Protein AF-A0A7S1QW75-F1 (afdb_monomer_lite)

InterPro domains:
  IPR011990 Tetratricopeptide-like helical domain superfamily [G3DSA:1.25.40.10] (1-155)
  IPR011990 Tetratricopeptide-like helical domain superfamily [SSF48452] (3-152)
  IPR019734 Tetratricopeptide repeat [SM00028] (71-104)
  IPR019734 Tetratricopeptide repeat [SM00028] (105-140)
  IPR019734 Tetratricopeptide repeat [SM00028] (161-194)

Foldseek 3Di:
DVLVVQLVVCVVVLVLVSNLVSLVVVCVVVVHDFDADDPVCVVDPDPPPPPPPDDDDDDDCDPLPDQDPQLVSLLSNLVSCVSVVVLVRSLRSLVVSCVSRVLALSSLQSNLSSLCSPDLVSLVSNLVSLLSSQLSPVDPVSLVSNLVSLLVNDEADQVQLVVLQVQLVVCVVVVSNSNNSSSNSSSVSRHDPDDD

Structure (mmCIF, N/CA/C/O backbone):
data_AF-A0A7S1QW75-F1
#
_entry.id   AF-A0A7S1QW75-F1
#
loop_
_atom_site.group_PDB
_atom_site.id
_atom_site.type_symbol
_atom_site.label_atom_id
_atom_site.label_alt_id
_atom_site.label_comp_id
_atom_site.label_asym_id
_atom_site.label_entity_id
_atom_site.label_seq_id
_atom_site.pdbx_PDB_ins_code
_atom_site.Cartn_x
_atom_site.Cartn_y
_atom_site.Cartn_z
_atom_site.occupancy
_atom_site.B_iso_or_equiv
_atom_site.auth_seq_id
_atom_site.auth_comp_id
_atom_site.auth_asym_id
_atom_site.auth_atom_id
_atom_site.pdbx_PDB_model_num
ATOM 1 N N . MET A 1 1 ? -11.350 -11.578 20.612 1.00 60.84 1 MET A N 1
ATOM 2 C CA . MET A 1 1 ? -11.570 -10.170 20.994 1.00 60.84 1 MET A CA 1
ATOM 3 C C . MET A 1 1 ? -12.911 -9.702 20.445 1.00 60.84 1 MET A C 1
ATOM 5 O O . MET A 1 1 ? -13.121 -9.883 19.246 1.00 60.84 1 MET A O 1
ATOM 9 N N . PRO A 1 2 ? -13.812 -9.163 21.284 1.00 82.00 2 PRO A N 1
ATOM 10 C CA . PRO A 1 2 ? -15.148 -8.726 20.869 1.00 82.00 2 PRO A CA 1
ATOM 11 C C . PRO A 1 2 ? -15.129 -7.683 19.740 1.00 82.00 2 PRO A C 1
ATOM 13 O O . PRO A 1 2 ? -15.765 -7.910 18.713 1.00 82.00 2 PRO A O 1
ATOM 16 N N . TRP A 1 3 ? -14.305 -6.631 19.861 1.00 83.62 3 TRP A N 1
ATOM 17 C CA . TRP A 1 3 ? -14.207 -5.546 18.870 1.00 83.62 3 TRP A CA 1
ATOM 18 C C . TRP A 1 3 ? -13.841 -6.056 17.468 1.00 83.62 3 TRP A C 1
ATOM 20 O O . TRP A 1 3 ? -14.497 -5.710 16.492 1.00 83.62 3 TRP A O 1
ATOM 30 N N . LYS A 1 4 ? -12.845 -6.950 17.364 1.00 86.31 4 LYS A N 1
ATOM 31 C CA . LYS A 1 4 ? -12.361 -7.464 16.074 1.00 86.31 4 LYS A CA 1
ATOM 32 C C . LYS A 1 4 ? -13.458 -8.226 15.340 1.00 86.31 4 LYS A C 1
ATOM 34 O O . LYS A 1 4 ? -13.646 -8.035 14.149 1.00 86.31 4 LYS A O 1
ATOM 39 N N . ARG A 1 5 ? -14.194 -9.084 16.054 1.00 90.25 5 ARG A N 1
ATOM 40 C CA . ARG A 1 5 ? -15.283 -9.865 15.455 1.00 90.25 5 ARG A CA 1
ATOM 41 C C . ARG A 1 5 ? -16.401 -8.954 14.951 1.00 90.25 5 ARG A C 1
ATOM 43 O O . ARG A 1 5 ? -16.915 -9.203 13.869 1.00 90.25 5 ARG A O 1
ATOM 50 N N . MET A 1 6 ? -16.761 -7.928 15.722 1.00 90.88 6 MET A N 1
ATOM 51 C CA . MET A 1 6 ? -17.790 -6.958 15.334 1.00 90.88 6 MET A CA 1
ATOM 52 C C .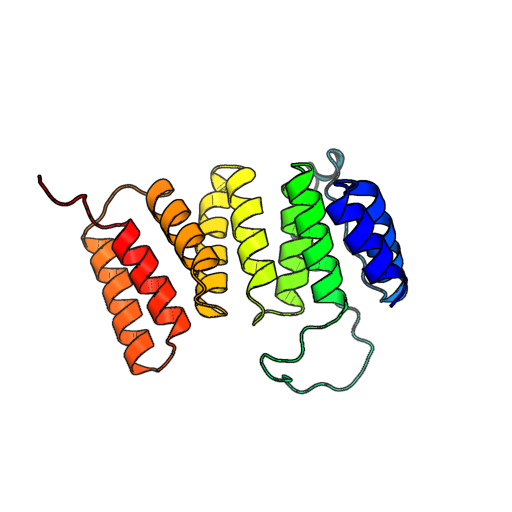 MET A 1 6 ? -17.348 -6.131 14.124 1.00 90.88 6 MET A C 1
ATOM 54 O O . MET A 1 6 ? -18.100 -6.013 13.163 1.00 90.88 6 MET A O 1
ATOM 58 N N . ALA A 1 7 ? -16.106 -5.646 14.125 1.00 91.38 7 ALA A N 1
ATOM 59 C CA . ALA A 1 7 ? -15.552 -4.883 13.015 1.00 91.38 7 ALA A CA 1
ATOM 60 C C . ALA A 1 7 ? -15.424 -5.720 11.733 1.00 91.38 7 ALA A C 1
ATOM 62 O O . ALA A 1 7 ? -15.828 -5.271 10.665 1.00 91.38 7 ALA A O 1
ATOM 63 N N . ASP A 1 8 ? -14.927 -6.957 11.832 1.00 89.62 8 ASP A N 1
ATOM 64 C CA . ASP A 1 8 ? -14.813 -7.867 10.687 1.00 89.62 8 ASP A CA 1
ATOM 65 C C . ASP A 1 8 ? -16.201 -8.233 10.122 1.00 89.62 8 ASP A C 1
ATOM 67 O O . ASP A 1 8 ? -16.360 -8.395 8.912 1.00 89.62 8 ASP A O 1
ATOM 71 N N . GLU A 1 9 ? -17.219 -8.360 10.979 1.00 94.19 9 GLU A N 1
ATOM 72 C CA . GLU A 1 9 ? -18.607 -8.606 10.571 1.00 94.19 9 GLU A CA 1
ATOM 73 C C . GLU A 1 9 ? -19.220 -7.385 9.867 1.00 94.19 9 GLU A C 1
ATOM 75 O O . GLU A 1 9 ? -19.798 -7.529 8.789 1.00 94.19 9 GLU A O 1
ATOM 80 N N . ALA A 1 10 ? -19.038 -6.184 10.421 1.00 93.31 10 ALA A N 1
ATOM 81 C CA . ALA A 1 10 ? -19.453 -4.933 9.790 1.00 93.31 10 ALA A CA 1
ATOM 82 C C . ALA A 1 10 ? -18.768 -4.743 8.424 1.00 93.31 10 ALA A C 1
ATOM 84 O O . ALA A 1 10 ? -19.429 -4.494 7.414 1.00 93.31 10 ALA A O 1
ATOM 85 N N . PHE A 1 11 ? -17.460 -5.008 8.348 1.00 92.50 11 PHE A N 1
ATOM 86 C CA . PHE A 1 11 ? -16.694 -4.945 7.104 1.00 92.50 11 PHE A CA 1
ATOM 87 C C . PHE A 1 11 ? -17.235 -5.910 6.039 1.00 92.50 11 PHE A C 1
ATOM 89 O O . PHE A 1 11 ? -17.376 -5.537 4.872 1.00 92.50 11 PHE A O 1
ATOM 96 N N . LYS A 1 12 ? -17.591 -7.145 6.424 1.00 94.19 12 LYS A N 1
ATOM 97 C CA . LYS A 1 12 ? -18.217 -8.126 5.515 1.00 94.19 12 LYS A CA 1
ATOM 98 C C . LYS A 1 12 ? -19.577 -7.663 5.003 1.00 94.19 12 LYS A C 1
ATOM 100 O O . LYS A 1 12 ? -19.900 -7.908 3.842 1.00 94.19 12 LYS A O 1
ATOM 105 N N . ARG A 1 13 ? -20.347 -6.965 5.839 1.00 96.06 13 ARG A N 1
ATOM 106 C CA . ARG A 1 13 ? -21.629 -6.343 5.468 1.00 96.06 13 ARG A CA 1
ATOM 107 C C . ARG A 1 13 ? -21.468 -5.069 4.637 1.00 96.06 13 ARG A C 1
ATOM 109 O O . ARG A 1 13 ? -22.471 -4.510 4.213 1.00 96.06 13 ARG A O 1
ATOM 116 N N . ARG A 1 14 ? -20.226 -4.646 4.361 1.00 94.38 14 ARG A N 1
ATOM 117 C CA . ARG A 1 14 ? -19.872 -3.370 3.714 1.00 94.38 14 ARG A CA 1
ATOM 118 C C . ARG A 1 14 ? -20.288 -2.141 4.523 1.00 94.38 14 ARG A C 1
ATOM 120 O O . ARG A 1 14 ? -20.350 -1.043 3.978 1.00 94.38 14 ARG A O 1
ATOM 127 N N . ASP A 1 15 ? -20.523 -2.319 5.819 1.00 95.62 15 ASP A N 1
ATOM 128 C CA . ASP A 1 15 ? -20.710 -1.219 6.755 1.00 95.62 15 ASP A CA 1
ATOM 129 C C . ASP A 1 15 ? -19.338 -0.778 7.280 1.00 95.62 15 ASP A C 1
ATOM 131 O O . ASP A 1 15 ? -18.867 -1.174 8.351 1.00 95.62 15 ASP A O 1
ATOM 135 N N . TYR A 1 16 ? -18.636 -0.014 6.443 1.00 94.88 16 TYR A N 1
ATOM 136 C CA . TYR A 1 16 ? -17.281 0.447 6.738 1.00 94.88 16 TYR A CA 1
ATOM 137 C C . TYR A 1 16 ? -17.257 1.469 7.877 1.00 94.88 16 TYR A C 1
ATOM 139 O O . TYR A 1 16 ? -16.302 1.485 8.649 1.00 94.88 16 TYR A O 1
ATOM 147 N N . TRP A 1 17 ? -18.321 2.258 8.032 1.00 91.50 17 TRP A N 1
ATOM 148 C CA . TRP A 1 17 ? -18.449 3.231 9.114 1.00 91.50 17 TRP A CA 1
ATOM 149 C C . TRP A 1 17 ? -18.585 2.545 10.471 1.00 91.50 17 TRP A C 1
ATOM 151 O O . TRP A 1 17 ? -17.860 2.889 11.404 1.00 91.50 17 TRP A O 1
ATOM 161 N N . GLN A 1 18 ? -19.433 1.519 10.575 1.00 93.44 18 GLN A N 1
ATOM 162 C CA . GLN A 1 18 ? -19.537 0.725 11.799 1.00 93.44 18 GLN A CA 1
ATOM 163 C C . GLN A 1 18 ? -18.230 -0.019 12.106 1.00 93.44 18 GLN A C 1
ATOM 165 O O . GLN A 1 18 ? -17.795 -0.065 13.259 1.00 93.44 18 GLN A O 1
ATOM 170 N N . ALA A 1 19 ? -17.555 -0.564 11.087 1.00 93.94 19 ALA A N 1
ATOM 171 C CA . ALA A 1 19 ? -16.239 -1.175 11.275 1.00 93.94 19 ALA A CA 1
ATOM 172 C C . ALA A 1 19 ? -15.220 -0.163 11.833 1.00 93.94 19 ALA A C 1
ATOM 174 O O . ALA A 1 19 ? -14.496 -0.474 12.780 1.00 93.94 19 ALA A O 1
ATOM 175 N N . MET A 1 20 ? -15.210 1.061 11.298 1.00 91.50 20 MET A N 1
ATOM 176 C CA . MET A 1 20 ? -14.342 2.145 11.757 1.00 91.50 20 MET A CA 1
ATOM 177 C C . MET A 1 20 ? -14.651 2.603 13.179 1.00 91.50 20 MET A C 1
ATOM 179 O O . MET A 1 20 ? -13.708 2.876 13.910 1.00 91.50 20 MET A O 1
ATOM 183 N N . GLN A 1 21 ? -15.915 2.636 13.609 1.00 91.44 21 GLN A N 1
ATOM 184 C CA . GLN A 1 21 ? -16.255 2.934 15.006 1.00 91.44 21 GLN A CA 1
ATOM 185 C C . GLN A 1 21 ? -15.611 1.920 15.957 1.00 91.44 21 GLN A C 1
ATOM 187 O O . GLN A 1 21 ? -14.944 2.299 16.917 1.00 91.44 21 GLN A O 1
ATOM 192 N N . HIS A 1 22 ? -15.728 0.625 15.649 1.00 92.44 22 HIS A N 1
ATOM 193 C CA . HIS A 1 22 ? -15.103 -0.428 16.451 1.00 92.44 22 HIS A CA 1
ATOM 194 C C . HIS A 1 22 ? -13.571 -0.355 16.451 1.00 92.44 22 HIS A C 1
ATOM 196 O O . HIS A 1 22 ? -12.946 -0.637 17.474 1.00 92.44 22 HIS A O 1
ATOM 202 N N . TYR A 1 23 ? -12.956 0.010 15.324 1.00 91.44 23 TYR A N 1
ATOM 203 C CA . TYR A 1 23 ? -11.511 0.224 15.262 1.00 91.44 23 TYR A CA 1
ATOM 204 C C . TYR A 1 23 ? -11.073 1.496 15.999 1.00 91.44 23 TYR A C 1
ATOM 206 O O . TYR A 1 23 ? -10.056 1.459 16.683 1.00 91.44 23 TYR A O 1
ATOM 214 N N . GLY A 1 24 ? -11.846 2.580 15.919 1.00 88.38 24 GLY A N 1
ATOM 215 C CA . GLY A 1 24 ? -11.594 3.848 16.605 1.00 88.38 24 GLY A CA 1
ATOM 216 C C . GLY A 1 24 ? -11.566 3.680 18.119 1.00 88.38 24 GLY A C 1
ATOM 217 O O . GLY A 1 24 ? -10.554 3.993 18.739 1.00 88.38 24 GLY A O 1
ATOM 218 N N . THR A 1 25 ? -12.591 3.043 18.696 1.00 89.69 25 THR A N 1
ATOM 219 C CA . THR A 1 25 ? -12.604 2.704 20.131 1.00 89.69 25 THR A CA 1
ATOM 220 C C . THR A 1 25 ? -11.387 1.868 20.523 1.00 89.69 25 THR A C 1
ATOM 222 O O . THR A 1 25 ? -10.792 2.079 21.576 1.00 89.69 25 THR A O 1
ATOM 225 N N . ARG A 1 26 ? -10.953 0.936 19.661 1.00 91.88 26 ARG A N 1
ATOM 226 C CA . ARG A 1 26 ? -9.762 0.131 19.951 1.00 91.88 26 ARG A CA 1
ATOM 227 C C . ARG A 1 26 ? -8.470 0.949 19.899 1.00 91.88 26 ARG A C 1
ATOM 229 O O . ARG A 1 26 ? -7.564 0.669 20.675 1.00 91.88 26 ARG A O 1
ATOM 236 N N . LEU A 1 27 ? -8.353 1.924 18.999 1.00 89.69 27 LEU A N 1
ATOM 237 C CA . LEU A 1 27 ? -7.191 2.819 18.956 1.00 89.69 27 LEU A CA 1
ATOM 238 C C . LEU A 1 27 ? -7.128 3.708 20.200 1.00 89.69 27 LEU A C 1
ATOM 240 O O . LEU A 1 27 ? -6.044 3.870 20.756 1.00 89.69 27 LEU A O 1
ATOM 244 N N . GLU A 1 28 ? -8.275 4.196 20.674 1.00 88.75 28 GLU A N 1
ATOM 245 C CA . GLU A 1 28 ? -8.385 4.949 21.928 1.00 88.75 28 GLU A CA 1
ATOM 246 C C . GLU A 1 28 ? -7.948 4.107 23.136 1.00 88.75 28 GLU A C 1
ATOM 248 O O . GLU A 1 28 ? -7.113 4.553 23.920 1.00 88.75 28 GLU A O 1
ATOM 253 N N . GLU A 1 29 ? -8.424 2.860 23.248 1.00 90.12 29 GLU A N 1
ATOM 254 C CA . GLU A 1 29 ? -7.991 1.911 24.290 1.00 90.12 29 GLU A CA 1
ATOM 255 C C . GLU A 1 29 ? -6.482 1.616 24.250 1.00 90.12 29 GLU A C 1
ATOM 257 O O . GLU A 1 29 ? -5.885 1.292 25.275 1.00 90.12 29 GLU A O 1
ATOM 262 N N . LEU A 1 30 ? -5.870 1.688 23.064 1.00 88.62 30 LEU A N 1
ATOM 263 C CA . LEU A 1 30 ? -4.434 1.491 22.855 1.00 88.62 30 LEU A CA 1
ATOM 264 C C . LEU A 1 30 ? -3.620 2.789 23.008 1.00 88.62 30 LEU A C 1
ATOM 266 O O . LEU A 1 30 ? -2.405 2.748 22.835 1.00 88.62 30 LEU A O 1
ATOM 270 N N . GLY A 1 31 ? -4.260 3.929 23.292 1.00 88.19 31 GLY A N 1
ATOM 271 C CA . GLY A 1 31 ? -3.596 5.228 23.434 1.00 88.19 31 GLY A CA 1
ATOM 272 C C . GLY A 1 31 ? -3.046 5.811 22.126 1.00 88.19 31 GLY A C 1
ATOM 273 O O . GLY A 1 31 ? -2.210 6.710 22.155 1.00 88.19 31 GLY A O 1
ATOM 274 N N . VAL A 1 32 ? -3.492 5.316 20.969 1.00 87.31 32 VAL A N 1
ATOM 275 C CA . VAL A 1 32 ? -2.983 5.738 19.658 1.00 87.31 32 VAL A CA 1
ATOM 276 C C . VAL A 1 32 ? -3.842 6.874 19.113 1.00 87.31 32 VAL A C 1
ATOM 278 O O . VAL A 1 32 ? -4.996 6.667 18.741 1.00 87.31 32 VAL A O 1
ATOM 281 N N . LYS A 1 33 ? -3.263 8.073 19.010 1.00 79.56 33 LYS A N 1
ATOM 282 C CA . LYS A 1 33 ? -3.903 9.227 18.366 1.00 79.56 33 LYS A CA 1
ATOM 283 C C . LYS A 1 33 ? -3.528 9.275 16.887 1.00 79.56 33 LYS A C 1
ATOM 285 O O . LYS A 1 33 ? -2.348 9.276 16.549 1.00 79.56 33 LYS A O 1
ATOM 290 N N . VAL A 1 34 ? -4.528 9.334 16.010 1.00 72.19 34 VAL A N 1
ATOM 291 C CA . VAL A 1 34 ? -4.346 9.603 14.577 1.00 72.19 34 VAL A CA 1
ATOM 292 C C . VAL A 1 34 ? -5.350 10.664 14.161 1.00 72.19 34 VAL A C 1
ATOM 294 O O . VAL A 1 34 ? -6.534 10.555 14.479 1.00 72.19 34 VAL A O 1
ATOM 297 N N . ARG A 1 35 ? -4.867 11.700 13.476 1.00 69.56 35 ARG A N 1
ATOM 298 C CA . ARG A 1 35 ? -5.696 12.787 12.956 1.00 69.56 35 ARG A CA 1
ATOM 299 C C . ARG A 1 35 ? -6.406 12.311 11.688 1.00 69.56 35 ARG A C 1
ATOM 301 O O . ARG A 1 35 ? -5.777 11.716 10.815 1.00 69.56 35 ARG A O 1
ATOM 308 N N . PHE A 1 36 ? -7.708 12.558 11.595 1.00 67.75 36 PHE A N 1
ATOM 309 C CA . PHE A 1 36 ? -8.445 12.380 10.345 1.00 67.75 36 PHE A CA 1
ATOM 310 C C . PHE A 1 36 ? -8.111 13.540 9.405 1.00 67.75 36 PHE A C 1
ATOM 312 O O . PHE A 1 36 ? -8.020 14.681 9.858 1.00 67.75 36 PHE A O 1
ATOM 319 N N . CYS A 1 37 ? -7.932 13.258 8.116 1.00 60.81 37 CYS A N 1
ATOM 320 C CA . CYS A 1 37 ? -7.785 14.312 7.118 1.00 60.81 37 CYS A CA 1
ATOM 321 C C . CYS A 1 37 ? -9.176 14.897 6.839 1.00 60.81 37 CYS A C 1
ATOM 323 O O . CYS A 1 37 ? -9.958 14.299 6.106 1.00 60.81 37 CYS A O 1
ATOM 325 N N . THR A 1 38 ? -9.512 16.026 7.463 1.00 56.38 38 THR A N 1
ATOM 326 C CA . THR A 1 38 ? -10.714 16.809 7.140 1.00 56.38 38 THR A CA 1
ATOM 327 C C . THR A 1 38 ? -10.398 17.829 6.045 1.00 56.38 38 THR A C 1
ATOM 329 O O . THR A 1 38 ? -9.251 18.243 5.904 1.00 56.38 38 THR A O 1
ATOM 332 N N . GLU A 1 39 ? -11.406 18.253 5.277 1.00 46.81 39 GLU A N 1
ATOM 333 C CA . GLU A 1 39 ? -11.255 19.256 4.201 1.00 46.81 39 GLU A CA 1
ATOM 334 C C . GLU A 1 39 ? -10.685 20.598 4.716 1.00 46.81 39 GLU A C 1
ATOM 336 O O . GLU A 1 39 ? -10.001 21.304 3.988 1.00 46.81 39 GLU A O 1
ATOM 341 N N . GLU A 1 40 ? -10.879 20.918 6.000 1.00 42.31 40 GLU A N 1
ATOM 342 C CA . GLU A 1 40 ? -10.333 22.120 6.656 1.00 42.31 40 GLU A CA 1
ATOM 343 C C . GLU A 1 40 ? -8.831 22.030 6.995 1.00 42.31 40 GLU A C 1
ATOM 345 O O . GLU A 1 40 ? -8.224 23.033 7.352 1.00 42.31 40 GLU A O 1
ATOM 350 N N . ALA A 1 41 ? -8.208 20.851 6.891 1.00 46.59 41 ALA A N 1
ATOM 351 C CA . ALA A 1 41 ? -6.782 20.663 7.177 1.00 46.59 41 ALA A CA 1
ATOM 352 C C . ALA A 1 41 ? -5.873 20.975 5.968 1.00 46.59 41 ALA A C 1
ATOM 354 O O . ALA A 1 41 ? -4.666 20.761 6.036 1.00 46.59 41 ALA A O 1
ATOM 355 N N . GLU A 1 42 ? -6.439 21.448 4.851 1.00 44.44 42 GLU A N 1
ATOM 356 C CA . GLU A 1 42 ? -5.700 21.727 3.611 1.00 44.44 42 GLU A CA 1
ATOM 357 C C . GLU A 1 42 ? -4.900 23.044 3.641 1.00 44.44 42 GLU A C 1
ATOM 359 O O . GLU A 1 42 ? -4.041 23.239 2.783 1.00 44.44 42 GLU A O 1
ATOM 364 N N . GLU A 1 43 ? -5.117 23.922 4.630 1.00 38.31 43 GLU A N 1
ATOM 365 C CA . GLU A 1 43 ? -4.346 25.172 4.777 1.00 38.31 43 GLU A CA 1
ATOM 366 C C . GLU A 1 43 ? -3.087 25.037 5.652 1.00 38.31 43 GLU A C 1
ATOM 368 O O . GLU A 1 43 ? -2.182 25.866 5.557 1.00 38.31 43 GLU A O 1
ATOM 373 N N . GLU A 1 44 ? -2.960 23.969 6.440 1.00 37.56 44 GLU A N 1
ATOM 374 C CA . GLU A 1 44 ? -1.756 23.693 7.229 1.00 37.56 44 GLU A CA 1
ATOM 375 C C . GLU A 1 44 ? -0.938 22.609 6.527 1.00 37.56 44 GLU A C 1
ATOM 377 O O . GLU A 1 44 ? -0.986 21.419 6.842 1.00 37.56 44 GLU A O 1
ATOM 382 N N . GLY A 1 45 ? -0.181 23.035 5.516 1.00 43.81 45 GLY A N 1
ATOM 383 C CA . GLY A 1 45 ? 0.929 22.249 5.004 1.00 43.81 45 GLY A CA 1
ATOM 384 C C . GLY A 1 45 ? 1.956 22.052 6.112 1.00 43.81 45 GLY A C 1
ATOM 385 O O . GLY A 1 45 ? 2.846 22.877 6.270 1.00 43.81 45 GLY A O 1
ATOM 386 N N . GLU A 1 46 ? 1.849 20.965 6.869 1.00 38.56 46 GLU A N 1
ATOM 387 C CA . GLU A 1 46 ? 2.863 20.619 7.854 1.00 38.56 46 GLU A CA 1
ATOM 388 C C . GLU A 1 46 ? 2.986 19.101 7.991 1.00 38.56 46 GLU A C 1
ATOM 390 O O . GLU A 1 46 ? 2.042 18.375 8.314 1.00 38.56 46 GLU A O 1
ATOM 395 N N . ALA A 1 47 ? 4.190 18.616 7.688 1.00 38.06 47 ALA A N 1
ATOM 396 C CA . ALA A 1 47 ? 4.654 17.305 8.091 1.00 38.06 47 ALA A CA 1
ATOM 397 C C . ALA A 1 47 ? 4.718 17.294 9.623 1.00 38.06 47 ALA A C 1
ATOM 399 O O . ALA A 1 47 ? 5.735 17.645 10.209 1.00 38.06 47 ALA A O 1
ATOM 400 N N . ASP A 1 48 ? 3.604 16.955 10.267 1.00 37.78 48 ASP A N 1
ATOM 401 C CA . ASP A 1 48 ? 3.530 16.868 11.720 1.00 37.78 48 ASP A CA 1
ATOM 402 C C . ASP A 1 48 ? 4.273 15.599 12.175 1.00 37.78 48 ASP A C 1
ATOM 404 O O . ASP A 1 48 ? 3.738 14.480 12.170 1.00 37.78 48 ASP A O 1
ATOM 408 N N . GLU A 1 49 ? 5.558 15.778 12.497 1.00 43.56 49 GLU A N 1
ATOM 409 C CA . GLU A 1 49 ? 6.362 14.869 13.312 1.00 43.56 49 GLU A CA 1
ATOM 410 C C . GLU A 1 49 ? 5.672 14.700 14.670 1.00 43.56 49 GLU A C 1
ATOM 412 O O . GLU A 1 49 ? 6.000 15.340 15.664 1.00 43.56 49 GLU A O 1
ATOM 417 N N . THR A 1 50 ? 4.675 13.821 14.720 1.00 35.94 50 THR A N 1
ATOM 418 C CA . THR A 1 50 ? 4.026 13.491 15.986 1.00 35.94 50 THR A CA 1
ATOM 419 C C . THR A 1 50 ? 5.013 12.739 16.870 1.00 35.94 50 THR A C 1
ATOM 421 O O . THR A 1 50 ? 5.320 11.567 16.626 1.00 35.94 50 THR A O 1
ATOM 424 N N . GLU A 1 51 ? 5.500 13.439 17.902 1.00 35.78 51 GLU A N 1
ATOM 425 C CA . GLU A 1 51 ? 6.220 12.888 19.045 1.00 35.78 51 GLU A CA 1
ATOM 426 C C . GLU A 1 51 ? 5.549 11.581 19.469 1.00 35.78 51 GLU A C 1
ATOM 428 O O . GLU A 1 51 ? 4.439 11.545 20.011 1.00 35.78 51 GLU A O 1
ATOM 433 N N . ALA A 1 52 ? 6.242 10.475 19.204 1.00 38.41 52 ALA A N 1
ATOM 434 C CA . ALA A 1 52 ? 5.957 9.222 19.857 1.00 38.41 52 ALA A CA 1
ATOM 435 C C . ALA A 1 52 ? 6.226 9.451 21.344 1.00 38.41 52 ALA A C 1
ATOM 437 O O . ALA A 1 52 ? 7.377 9.403 21.777 1.00 38.41 52 ALA A O 1
ATOM 438 N N . THR A 1 53 ? 5.177 9.718 22.125 1.00 36.41 53 THR A N 1
ATOM 439 C CA . THR A 1 53 ? 5.245 9.599 23.579 1.00 36.41 53 THR A CA 1
ATOM 440 C C . THR A 1 53 ? 5.637 8.159 23.876 1.00 36.41 53 THR A C 1
ATOM 442 O O . THR A 1 53 ? 4.825 7.235 23.788 1.00 36.41 53 THR A O 1
ATOM 445 N N . GLN A 1 54 ? 6.934 7.978 24.109 1.00 47.38 54 GLN A N 1
ATOM 446 C CA . GLN A 1 54 ? 7.530 6.763 24.614 1.00 47.38 54 GLN A CA 1
ATOM 447 C C . GLN A 1 54 ? 7.007 6.569 26.029 1.00 47.38 54 GLN A C 1
ATOM 449 O O . GLN A 1 54 ? 7.413 7.288 26.930 1.00 47.38 54 GLN A O 1
ATOM 454 N N . ASP A 1 55 ? 6.113 5.606 26.198 1.00 40.81 55 ASP A N 1
ATOM 455 C CA . ASP A 1 55 ? 5.984 4.857 27.443 1.00 40.81 55 ASP A CA 1
ATOM 456 C C . ASP A 1 55 ? 5.201 3.573 27.150 1.00 40.81 55 ASP A C 1
ATOM 458 O O . ASP A 1 55 ? 3.978 3.521 27.201 1.00 40.81 55 ASP A O 1
ATOM 462 N N . ASP A 1 56 ? 5.919 2.537 26.711 1.00 39.75 56 ASP A N 1
ATOM 463 C CA . ASP A 1 56 ? 6.089 1.379 27.586 1.00 39.75 56 ASP A CA 1
ATOM 464 C C . ASP A 1 56 ? 7.188 0.429 27.087 1.00 39.75 56 ASP A C 1
ATOM 466 O O . ASP A 1 56 ? 7.379 0.158 25.898 1.00 39.75 56 ASP A O 1
ATOM 470 N N . ALA A 1 57 ? 7.954 -0.035 28.064 1.00 40.19 57 ALA A N 1
ATOM 471 C CA . ALA A 1 57 ? 9.241 -0.693 27.971 1.00 40.19 57 ALA A CA 1
ATOM 472 C C . ALA A 1 57 ? 9.278 -2.026 27.187 1.00 40.19 57 ALA A C 1
ATOM 474 O O . ALA A 1 57 ? 8.357 -2.839 27.189 1.00 40.19 57 ALA A O 1
ATOM 475 N N . ALA A 1 58 ? 10.478 -2.310 26.662 1.00 39.72 58 ALA A N 1
ATOM 476 C CA . ALA A 1 58 ? 11.007 -3.635 26.318 1.00 39.72 58 ALA A CA 1
ATOM 477 C C . ALA A 1 58 ? 10.469 -4.336 25.049 1.00 39.72 58 ALA A C 1
ATOM 479 O O . ALA A 1 58 ? 9.643 -5.255 25.074 1.00 39.72 58 ALA A O 1
ATOM 480 N N . ALA A 1 59 ? 11.117 -4.063 23.915 1.00 38.97 59 ALA A N 1
ATOM 481 C CA . ALA A 1 59 ? 11.162 -5.007 22.805 1.00 38.97 59 ALA A CA 1
ATOM 482 C C . ALA A 1 59 ? 12.401 -4.778 21.932 1.00 38.97 59 ALA A C 1
ATOM 484 O O . ALA A 1 59 ? 12.485 -3.795 21.209 1.00 38.97 59 ALA A O 1
ATOM 485 N N . ARG A 1 60 ? 13.325 -5.747 21.923 1.00 37.31 60 ARG A N 1
ATOM 486 C CA . ARG A 1 60 ? 14.175 -6.042 20.751 1.00 37.31 60 ARG A CA 1
ATOM 487 C C . ARG A 1 60 ? 13.370 -5.912 19.446 1.00 37.31 60 ARG A C 1
ATOM 489 O O . ARG A 1 60 ? 12.156 -6.101 19.508 1.00 37.31 60 ARG A O 1
ATOM 496 N N . PRO A 1 61 ? 14.003 -5.770 18.266 1.00 41.72 61 PRO A N 1
ATOM 497 C CA . PRO A 1 61 ? 13.337 -6.114 17.014 1.00 41.72 61 PRO A CA 1
ATOM 498 C C . PRO A 1 61 ? 12.887 -7.580 17.108 1.00 41.72 61 PRO A C 1
ATOM 500 O O . PRO A 1 61 ? 13.665 -8.517 16.931 1.00 41.72 61 PRO A O 1
ATOM 503 N N . ARG A 1 62 ? 11.633 -7.783 17.515 1.00 44.66 62 ARG A N 1
ATOM 504 C CA . ARG A 1 62 ? 10.958 -9.074 17.488 1.00 44.66 62 ARG A CA 1
ATOM 505 C C . ARG A 1 62 ? 10.759 -9.337 15.996 1.00 44.66 62 ARG A C 1
ATOM 507 O O . ARG A 1 62 ? 10.468 -8.396 15.266 1.00 44.66 62 ARG A O 1
ATOM 514 N N . GLY A 1 63 ? 11.060 -10.548 15.533 1.00 48.19 63 GLY A N 1
ATOM 515 C CA . GLY A 1 63 ? 11.131 -10.878 14.105 1.00 48.19 63 GLY A CA 1
ATOM 516 C C . GLY A 1 63 ? 9.866 -10.523 13.307 1.00 48.19 63 GLY A C 1
ATOM 517 O O . GLY A 1 63 ? 8.905 -9.971 13.836 1.00 48.19 63 GLY A O 1
ATOM 518 N N . ILE A 1 64 ? 9.849 -10.904 12.027 1.00 52.25 64 ILE A N 1
ATOM 519 C CA . ILE A 1 64 ? 8.723 -10.729 11.080 1.00 52.25 64 ILE A CA 1
ATOM 520 C C . ILE A 1 64 ? 7.346 -11.100 11.695 1.00 52.25 64 ILE A C 1
ATOM 522 O O . ILE A 1 64 ? 6.309 -10.593 11.275 1.00 52.25 64 ILE A O 1
ATOM 526 N N . ASP A 1 65 ? 7.336 -11.914 12.752 1.00 57.25 65 ASP A N 1
ATOM 527 C CA . ASP A 1 65 ? 6.156 -12.520 13.361 1.00 57.25 65 ASP A CA 1
ATOM 528 C C . ASP A 1 65 ? 5.409 -11.676 14.415 1.00 57.25 65 ASP A C 1
ATOM 530 O O . ASP A 1 65 ? 4.328 -12.082 14.849 1.00 57.25 65 ASP A O 1
ATOM 534 N N . GLN A 1 66 ? 5.910 -10.510 14.851 1.00 78.94 66 GLN A N 1
ATOM 535 C CA . GLN A 1 66 ? 5.223 -9.695 15.875 1.00 78.94 66 GLN A CA 1
ATOM 536 C C . GLN A 1 66 ? 4.794 -8.318 15.369 1.00 78.94 66 GLN A C 1
ATOM 538 O O . GLN A 1 66 ? 5.339 -7.290 15.755 1.00 78.94 66 GLN A O 1
ATOM 543 N N . VAL A 1 67 ? 3.741 -8.298 14.550 1.00 86.88 67 VAL A N 1
ATOM 544 C CA . VAL A 1 67 ? 3.049 -7.054 14.176 1.00 86.88 67 VAL A CA 1
ATOM 545 C C . VAL A 1 67 ? 2.244 -6.523 15.379 1.00 86.88 67 VAL A C 1
ATOM 547 O O . VAL A 1 67 ? 1.342 -7.244 15.845 1.00 86.88 67 VAL A O 1
ATOM 550 N N . PRO A 1 68 ? 2.502 -5.284 15.855 1.00 91.69 68 PRO A N 1
ATOM 551 C CA . PRO A 1 68 ? 1.743 -4.657 16.937 1.00 91.69 68 PRO A CA 1
ATOM 552 C C . PRO A 1 68 ? 0.238 -4.625 16.656 1.00 91.69 68 PRO A C 1
ATOM 554 O O . PRO A 1 68 ? -0.198 -4.475 15.513 1.00 91.69 68 PRO A O 1
ATOM 557 N N . GLU A 1 69 ? -0.583 -4.751 17.700 1.00 91.62 69 GLU A N 1
ATOM 558 C CA . GLU A 1 69 ? -2.041 -4.680 17.545 1.00 91.62 69 GLU A CA 1
ATOM 559 C C . GLU A 1 69 ? -2.477 -3.324 16.979 1.00 91.62 69 GLU A C 1
ATOM 561 O O . GLU A 1 69 ? -3.272 -3.295 16.042 1.00 91.62 69 GLU A O 1
ATOM 566 N N . ALA A 1 70 ? -1.869 -2.232 17.453 1.00 92.62 70 ALA A N 1
ATOM 567 C CA . ALA A 1 70 ? -2.067 -0.887 16.919 1.00 92.62 70 ALA A CA 1
ATOM 568 C C . ALA A 1 70 ? -1.851 -0.831 15.398 1.00 92.62 70 ALA A C 1
ATOM 570 O O . ALA A 1 70 ? -2.731 -0.379 14.671 1.00 92.62 70 ALA A O 1
ATOM 571 N N . ALA A 1 71 ? -0.744 -1.391 14.894 1.00 93.56 71 ALA A N 1
ATOM 572 C CA . ALA A 1 71 ? -0.478 -1.455 13.457 1.00 93.56 71 ALA A CA 1
ATOM 573 C C . ALA A 1 71 ? -1.594 -2.208 12.712 1.00 93.56 71 ALA A C 1
ATOM 575 O O . ALA A 1 71 ? -2.071 -1.746 11.675 1.00 93.56 71 ALA A O 1
ATOM 576 N N . LYS A 1 72 ? -2.071 -3.339 13.258 1.00 93.75 72 LYS A N 1
ATOM 577 C CA . LYS A 1 72 ? -3.173 -4.118 12.660 1.00 93.75 72 LYS A CA 1
ATOM 578 C C . LYS A 1 72 ? -4.462 -3.310 12.561 1.00 93.75 72 LYS A C 1
ATOM 580 O O . LYS A 1 72 ? -5.106 -3.345 11.512 1.00 93.75 72 LYS A O 1
ATOM 585 N N . VAL A 1 73 ? -4.823 -2.604 13.631 1.00 93.94 73 VAL A N 1
ATOM 586 C CA . VAL A 1 73 ? -6.032 -1.774 13.687 1.00 93.94 73 VAL A CA 1
ATOM 587 C C . VAL A 1 73 ? -5.922 -0.609 12.705 1.00 93.94 73 VAL A C 1
ATOM 589 O O . VAL A 1 73 ? -6.788 -0.480 11.845 1.00 93.94 73 VAL A O 1
ATOM 592 N N . LEU A 1 74 ? -4.822 0.150 12.737 1.00 95.75 74 LEU A N 1
ATOM 593 C CA . LEU A 1 74 ? -4.569 1.266 11.816 1.00 95.75 74 LEU A CA 1
ATOM 594 C C . LEU A 1 74 ? -4.646 0.838 10.352 1.00 95.75 74 LEU A C 1
ATOM 596 O O . LEU A 1 74 ? -5.312 1.463 9.532 1.00 95.75 74 LEU A O 1
ATOM 600 N N . SER A 1 75 ? -4.014 -0.285 10.024 1.00 96.19 75 SER A N 1
ATOM 601 C CA . SER A 1 75 ? -4.025 -0.796 8.662 1.00 96.19 75 SER A CA 1
ATOM 602 C C . SER A 1 75 ? -5.449 -1.208 8.240 1.00 96.19 75 SER A C 1
ATOM 604 O O . SER A 1 75 ? -5.846 -1.001 7.094 1.00 96.19 75 SER A O 1
ATOM 606 N N . ASN A 1 76 ? -6.262 -1.763 9.145 1.00 95.31 76 ASN A N 1
ATOM 607 C CA . ASN A 1 76 ? -7.667 -2.064 8.855 1.00 95.31 76 ASN A CA 1
ATOM 608 C C . ASN A 1 76 ? -8.536 -0.804 8.713 1.00 95.31 76 ASN A C 1
ATOM 610 O O . ASN A 1 76 ? -9.404 -0.793 7.838 1.00 95.31 76 ASN A O 1
ATOM 614 N N . CYS A 1 77 ? -8.270 0.261 9.479 1.00 95.00 77 CYS A N 1
ATOM 615 C CA . CYS A 1 77 ? -8.874 1.576 9.246 1.00 95.00 77 CYS A CA 1
ATOM 616 C C . CYS A 1 77 ? -8.560 2.075 7.835 1.00 95.00 77 CYS A C 1
ATOM 618 O O . CYS A 1 77 ? -9.483 2.427 7.106 1.00 95.00 77 CYS A O 1
ATOM 620 N N . ALA A 1 78 ? -7.293 2.008 7.408 1.00 96.62 78 ALA A N 1
ATOM 621 C CA . ALA A 1 78 ? -6.902 2.393 6.053 1.00 96.62 78 ALA A CA 1
ATOM 622 C C . ALA A 1 78 ? -7.694 1.621 4.983 1.00 96.62 78 ALA A C 1
ATOM 624 O O . ALA A 1 78 ? -8.210 2.206 4.036 1.00 96.62 78 ALA A O 1
ATOM 625 N N . ALA A 1 79 ? -7.895 0.311 5.163 1.00 96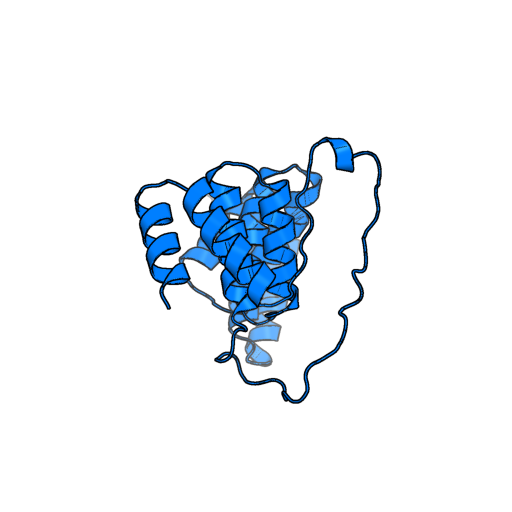.44 79 ALA A N 1
ATOM 626 C CA . ALA A 1 79 ? -8.744 -0.455 4.250 1.00 96.44 79 ALA A CA 1
ATOM 627 C C . ALA A 1 79 ? -10.211 -0.002 4.241 1.00 96.44 79 ALA A C 1
ATOM 629 O O . ALA A 1 79 ? -10.824 -0.034 3.179 1.00 96.44 79 ALA A O 1
ATOM 630 N N . CYS A 1 80 ? -10.785 0.395 5.380 1.00 95.94 80 CYS A N 1
ATOM 631 C CA . CYS A 1 80 ? -12.150 0.929 5.425 1.00 95.94 80 CYS A CA 1
ATOM 632 C C . CYS A 1 80 ? -12.241 2.260 4.673 1.00 95.94 80 CYS A C 1
ATOM 634 O O . CYS A 1 80 ? -13.108 2.411 3.814 1.00 95.94 80 CYS A O 1
ATOM 636 N N . PHE A 1 81 ? -11.292 3.167 4.916 1.00 96.06 81 PHE A N 1
ATOM 637 C CA . PHE A 1 81 ? -11.199 4.456 4.232 1.00 96.06 81 PHE A CA 1
ATOM 638 C C . PHE A 1 81 ? -11.055 4.313 2.714 1.00 96.06 81 PHE A C 1
ATOM 640 O O . PHE A 1 81 ? -11.820 4.909 1.956 1.00 96.06 81 PHE A O 1
ATOM 647 N N . ALA A 1 82 ? -10.182 3.413 2.253 1.00 96.06 82 ALA A N 1
ATOM 648 C CA . ALA A 1 82 ? -10.056 3.103 0.832 1.00 96.06 82 ALA A CA 1
ATOM 649 C C . ALA A 1 82 ? -11.372 2.585 0.217 1.00 96.06 82 ALA A C 1
ATOM 651 O O . ALA A 1 82 ? -11.656 2.849 -0.952 1.00 96.06 82 ALA A O 1
ATOM 652 N N . LYS A 1 83 ? -12.202 1.855 0.980 1.00 96.62 83 LYS A N 1
ATOM 653 C CA . LYS A 1 83 ? -13.506 1.360 0.501 1.00 96.62 83 LYS A CA 1
ATOM 654 C C . LYS A 1 83 ? -14.564 2.452 0.387 1.00 96.62 83 LYS A C 1
ATOM 656 O O . LYS A 1 83 ? -15.411 2.347 -0.497 1.00 96.62 83 LYS A O 1
ATOM 661 N N . VAL A 1 84 ? -14.493 3.490 1.218 1.00 95.75 84 VAL A N 1
ATOM 662 C CA . VAL A 1 84 ? -15.352 4.683 1.108 1.00 95.75 84 VAL A CA 1
ATOM 663 C C . VAL A 1 84 ? -14.754 5.774 0.212 1.00 95.75 84 VAL A C 1
ATOM 665 O O . VAL A 1 84 ? -15.349 6.835 0.078 1.00 95.75 84 VAL A O 1
ATOM 668 N N . ARG A 1 85 ? -13.626 5.491 -0.460 1.00 94.94 85 ARG A N 1
ATOM 669 C CA . ARG A 1 85 ? -12.898 6.399 -1.369 1.00 94.94 85 ARG A CA 1
ATOM 670 C C . ARG A 1 85 ? -12.317 7.653 -0.708 1.00 94.94 85 ARG A C 1
ATOM 672 O O . ARG A 1 85 ? -11.941 8.585 -1.411 1.00 94.94 85 ARG A O 1
ATOM 679 N N . ASP A 1 86 ? -12.174 7.649 0.613 1.00 94.81 86 ASP A N 1
ATOM 680 C CA . ASP A 1 86 ? -11.372 8.647 1.320 1.00 94.81 86 ASP A CA 1
ATOM 681 C C . ASP A 1 86 ? -9.907 8.191 1.312 1.00 94.81 86 ASP A C 1
ATOM 683 O O . ASP A 1 86 ? -9.408 7.514 2.218 1.00 94.81 86 ASP A O 1
ATOM 687 N N . PHE A 1 87 ? -9.222 8.499 0.214 1.00 95.31 87 PHE A N 1
ATOM 688 C CA . PHE A 1 87 ? -7.840 8.076 0.022 1.00 95.31 87 PHE A CA 1
ATOM 689 C C . PHE A 1 87 ? -6.850 8.886 0.869 1.00 95.31 87 PHE A C 1
ATOM 691 O O . PHE A 1 87 ? -5.798 8.348 1.211 1.00 95.31 87 PHE A O 1
ATOM 698 N N . LYS A 1 88 ? -7.200 10.113 1.288 1.00 94.50 88 LYS A N 1
ATOM 699 C CA . LYS A 1 88 ? -6.348 10.954 2.147 1.00 94.50 88 LYS A CA 1
ATOM 700 C C . LYS A 1 88 ? -6.228 10.327 3.533 1.00 94.50 88 LYS A C 1
ATOM 702 O O . LYS A 1 88 ? -5.122 10.006 3.973 1.00 94.50 88 LYS A O 1
ATOM 707 N N . SER A 1 89 ? -7.364 10.024 4.165 1.00 93.75 89 SER A N 1
ATOM 708 C CA . SER A 1 89 ? -7.374 9.316 5.447 1.00 93.75 89 SER A CA 1
ATOM 709 C C . SER A 1 89 ? -6.795 7.908 5.305 1.00 93.75 89 SER A C 1
ATOM 711 O O . SER A 1 89 ? -5.998 7.478 6.138 1.00 93.75 89 SER A O 1
ATOM 713 N N . SER A 1 90 ? -7.115 7.183 4.223 1.00 96.19 90 SER A N 1
ATOM 714 C CA . SER A 1 90 ? -6.515 5.864 3.979 1.00 96.19 90 SER A CA 1
ATOM 715 C C . SER A 1 90 ? -4.986 5.916 3.983 1.00 96.19 90 SER A C 1
ATOM 717 O O . SER A 1 90 ? -4.347 5.061 4.600 1.00 96.19 90 SER A O 1
ATOM 719 N N . LEU A 1 91 ? -4.401 6.907 3.308 1.00 95.44 91 LEU A N 1
ATOM 720 C CA . LEU A 1 91 ? -2.958 7.082 3.221 1.00 95.44 91 LEU A CA 1
ATOM 721 C C . LEU A 1 91 ? -2.349 7.398 4.593 1.00 95.44 91 LEU A C 1
ATOM 723 O O . LEU A 1 91 ? -1.402 6.724 4.997 1.00 95.44 91 LEU A O 1
ATOM 727 N N . ALA A 1 92 ? -2.933 8.333 5.348 1.00 93.94 92 ALA A N 1
ATOM 728 C CA . ALA A 1 92 ? -2.463 8.699 6.688 1.00 93.94 92 ALA A CA 1
ATOM 729 C C . ALA A 1 92 ? -2.433 7.495 7.651 1.00 93.94 92 ALA A C 1
ATOM 731 O O . ALA A 1 92 ? -1.413 7.204 8.282 1.00 93.94 92 ALA A O 1
ATOM 732 N N . PHE A 1 93 ? -3.524 6.723 7.708 1.00 95.88 93 PHE A N 1
ATOM 733 C CA . PHE A 1 93 ? -3.601 5.529 8.555 1.00 95.88 93 PHE A CA 1
ATOM 734 C C . PHE A 1 93 ? -2.640 4.421 8.097 1.00 95.88 93 PHE A C 1
ATOM 736 O O . PHE A 1 93 ? -2.061 3.718 8.932 1.00 95.88 93 PHE A O 1
ATOM 743 N N . ALA A 1 94 ? -2.449 4.249 6.785 1.00 96.69 94 ALA A N 1
ATOM 744 C CA . ALA A 1 94 ? -1.531 3.250 6.249 1.00 96.69 94 ALA A CA 1
ATOM 745 C C . ALA A 1 94 ? -0.060 3.609 6.528 1.00 96.69 94 ALA A C 1
ATOM 747 O O . ALA A 1 94 ? 0.698 2.724 6.930 1.00 96.69 94 ALA A O 1
ATOM 748 N N . ARG A 1 95 ? 0.320 4.890 6.410 1.00 95.75 95 ARG A N 1
ATOM 749 C CA . ARG A 1 95 ? 1.653 5.397 6.782 1.00 95.75 95 ARG A CA 1
ATOM 750 C C . ARG A 1 95 ? 1.949 5.144 8.257 1.00 95.75 95 ARG A C 1
ATOM 752 O O . ARG A 1 95 ? 2.918 4.446 8.557 1.00 95.75 95 ARG A O 1
ATOM 759 N N . LYS A 1 96 ? 1.041 5.523 9.165 1.00 94.12 96 LYS A N 1
ATOM 760 C CA . LYS A 1 96 ? 1.209 5.243 10.603 1.00 94.12 96 LYS A CA 1
ATOM 761 C C . LYS A 1 96 ? 1.336 3.745 10.899 1.00 94.12 96 LYS A C 1
ATOM 763 O O . LYS A 1 96 ? 2.162 3.323 11.704 1.00 94.12 96 LYS A O 1
ATOM 768 N N . ALA A 1 97 ? 0.552 2.902 10.221 1.00 95.31 97 ALA A N 1
ATOM 769 C CA . ALA A 1 97 ? 0.673 1.452 10.366 1.00 95.31 97 ALA A CA 1
ATOM 770 C C . ALA A 1 97 ? 2.030 0.914 9.874 1.00 95.31 97 ALA A C 1
ATOM 772 O O . ALA A 1 97 ? 2.544 -0.041 10.458 1.00 95.31 97 ALA A O 1
ATOM 773 N N . SER A 1 98 ? 2.595 1.507 8.817 1.00 95.19 98 SER A N 1
ATOM 774 C CA . SER A 1 98 ? 3.916 1.150 8.289 1.00 95.19 98 SER A CA 1
ATOM 775 C C . SER A 1 98 ? 5.056 1.600 9.208 1.00 95.19 98 SER A C 1
ATOM 777 O O . SER A 1 98 ? 6.007 0.848 9.382 1.00 95.19 98 SER A O 1
ATOM 779 N N . GLU A 1 99 ? 4.926 2.743 9.890 1.00 93.56 99 GLU A N 1
ATOM 780 C CA . GLU A 1 99 ? 5.883 3.196 10.912 1.00 93.56 99 GLU A CA 1
ATOM 781 C C . GLU A 1 99 ? 5.950 2.217 12.091 1.00 93.56 99 GLU A C 1
ATOM 783 O O . GLU A 1 99 ? 7.031 1.844 12.544 1.00 93.56 99 GLU A O 1
ATOM 788 N N . LEU A 1 100 ? 4.790 1.748 12.568 1.00 91.62 100 LEU A N 1
ATOM 789 C CA . LEU A 1 100 ? 4.718 0.794 13.680 1.00 91.62 100 LEU A CA 1
ATOM 790 C C . LEU A 1 100 ? 5.162 -0.624 13.295 1.00 91.62 100 LEU A C 1
ATOM 792 O O . LEU A 1 100 ? 5.524 -1.421 14.163 1.00 91.62 100 LEU A O 1
ATOM 796 N N . ALA A 1 101 ? 5.073 -0.979 12.014 1.00 92.94 101 ALA A N 1
ATOM 797 C CA . ALA A 1 101 ? 5.387 -2.311 11.514 1.00 92.94 101 ALA A CA 1
ATOM 798 C C . ALA A 1 101 ? 6.054 -2.242 10.127 1.00 92.94 101 ALA A C 1
ATOM 800 O O . ALA A 1 101 ? 5.460 -2.678 9.137 1.00 92.94 101 ALA A O 1
ATOM 801 N N . PRO A 1 102 ? 7.308 -1.762 10.033 1.00 93.50 102 PRO A N 1
ATOM 802 C CA . PRO A 1 102 ? 7.956 -1.482 8.747 1.00 93.50 102 PRO A CA 1
ATOM 803 C C . PRO A 1 102 ? 8.199 -2.736 7.904 1.00 93.50 102 PRO A C 1
ATOM 805 O O . PRO A 1 102 ? 8.241 -2.664 6.680 1.00 93.50 102 PRO A O 1
ATOM 808 N N . ARG A 1 103 ? 8.300 -3.907 8.543 1.00 92.50 103 ARG A N 1
ATOM 809 C CA . ARG A 1 103 ? 8.486 -5.205 7.873 1.00 92.50 103 ARG A CA 1
ATOM 810 C C . ARG A 1 103 ? 7.178 -5.915 7.519 1.00 92.50 103 ARG A C 1
ATOM 812 O O . ARG A 1 103 ? 7.192 -7.093 7.175 1.00 92.50 103 ARG A O 1
ATOM 819 N N . TRP A 1 104 ? 6.040 -5.235 7.650 1.00 94.00 104 TRP A N 1
ATOM 820 C CA . TRP A 1 104 ? 4.730 -5.803 7.364 1.00 94.00 104 TRP A CA 1
ATOM 821 C C . TRP A 1 104 ? 4.208 -5.295 6.019 1.00 94.00 104 TRP A C 1
ATOM 823 O O . TRP A 1 104 ? 3.998 -4.102 5.834 1.00 94.00 104 TRP A O 1
ATOM 833 N N . SER A 1 105 ? 3.963 -6.210 5.081 1.00 96.25 105 SER A N 1
ATOM 834 C CA . SER A 1 105 ? 3.569 -5.898 3.697 1.00 96.25 105 SER A CA 1
ATOM 835 C C . SER A 1 105 ? 2.247 -5.130 3.570 1.00 96.25 105 SER A C 1
ATOM 837 O O . SER A 1 105 ? 2.091 -4.278 2.696 1.00 96.25 105 SER A O 1
ATOM 839 N N . LYS A 1 106 ? 1.266 -5.415 4.437 1.00 96.25 106 LYS A N 1
ATOM 840 C CA . LYS A 1 106 ? -0.113 -4.925 4.274 1.00 96.25 106 LYS A CA 1
ATOM 841 C C . LYS A 1 106 ? -0.238 -3.394 4.310 1.00 96.25 106 LYS A C 1
ATOM 843 O O . LYS A 1 106 ? -0.881 -2.866 3.404 1.00 96.25 106 LYS A O 1
ATOM 848 N N . PRO A 1 107 ? 0.338 -2.662 5.284 1.00 97.19 107 PRO A N 1
ATOM 849 C CA . PRO A 1 107 ? 0.388 -1.202 5.248 1.00 97.19 107 PRO A CA 1
ATOM 850 C C . PRO A 1 107 ? 0.954 -0.653 3.939 1.00 97.19 107 PRO A C 1
ATOM 852 O O . PRO A 1 107 ? 0.305 0.181 3.320 1.00 97.19 107 PRO A O 1
ATOM 855 N N . TRP A 1 108 ? 2.081 -1.187 3.464 1.00 98.31 108 TRP A N 1
ATOM 856 C CA . TRP A 1 108 ? 2.712 -0.752 2.217 1.00 98.31 108 TRP A CA 1
ATOM 857 C C . TRP A 1 108 ? 1.806 -0.951 0.996 1.00 98.31 108 TRP A C 1
ATOM 859 O O . TRP A 1 108 ? 1.631 -0.030 0.204 1.00 98.31 108 TRP A O 1
ATOM 869 N N . SER A 1 109 ? 1.123 -2.096 0.893 1.00 98.00 109 SER A N 1
ATOM 870 C CA . SER A 1 109 ? 0.141 -2.318 -0.183 1.00 98.00 109 SER A CA 1
ATOM 871 C C . SER A 1 109 ? -1.022 -1.311 -0.143 1.00 98.00 109 SER A C 1
ATOM 873 O O . SER A 1 109 ? -1.526 -0.888 -1.180 1.00 98.00 109 SER A O 1
ATOM 875 N N . ARG A 1 110 ? -1.433 -0.890 1.062 1.00 98.00 110 ARG A N 1
ATOM 876 C CA . ARG A 1 110 ? -2.515 0.081 1.279 1.00 98.00 110 ARG A CA 1
ATOM 877 C C . ARG A 1 110 ? -2.066 1.511 0.964 1.00 98.00 110 ARG A C 1
ATOM 879 O O . ARG A 1 110 ? -2.861 2.246 0.388 1.00 98.00 110 ARG A O 1
ATOM 886 N N . ILE A 1 111 ? -0.815 1.869 1.275 1.00 98.06 111 ILE A N 1
ATOM 887 C CA . ILE A 1 111 ? -0.182 3.120 0.820 1.00 9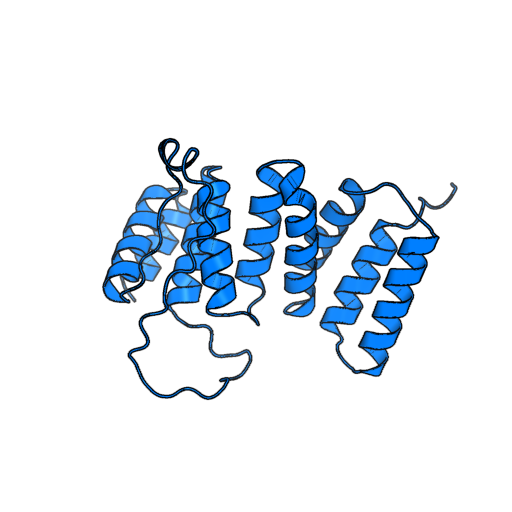8.06 111 ILE A CA 1
ATOM 888 C C . ILE A 1 111 ? -0.180 3.148 -0.709 1.00 98.06 111 ILE A C 1
ATOM 890 O O . ILE A 1 111 ? -0.684 4.105 -1.280 1.00 98.06 111 ILE A O 1
ATOM 894 N N . GLY A 1 112 ? 0.269 2.066 -1.358 1.00 97.25 112 GLY A N 1
ATOM 895 C CA . GLY A 1 112 ? 0.277 1.936 -2.818 1.00 97.25 112 GLY A CA 1
ATOM 896 C C . GLY A 1 112 ? -1.074 2.257 -3.459 1.00 97.25 112 GLY A C 1
ATOM 897 O O . GLY A 1 112 ? -1.170 3.122 -4.322 1.00 97.25 112 GLY A O 1
ATOM 898 N N . VAL A 1 113 ? -2.145 1.616 -2.983 1.00 96.75 113 VAL A N 1
ATOM 899 C CA . VAL A 1 113 ? -3.502 1.853 -3.504 1.00 96.75 113 VAL A CA 1
ATOM 900 C C . VAL A 1 113 ? -4.002 3.267 -3.198 1.00 96.75 113 VAL A C 1
ATOM 902 O O . VAL A 1 113 ? -4.616 3.888 -4.060 1.00 96.75 113 VAL A O 1
ATOM 905 N N . ALA A 1 114 ? -3.795 3.769 -1.979 1.00 96.81 114 ALA A N 1
ATOM 906 C CA . ALA A 1 114 ? -4.308 5.076 -1.575 1.00 96.81 114 ALA A CA 1
ATOM 907 C C . ALA A 1 114 ? -3.596 6.220 -2.309 1.00 96.81 114 ALA A C 1
ATOM 909 O O . ALA A 1 114 ? -4.264 7.082 -2.871 1.00 96.81 114 ALA A O 1
ATOM 910 N N . ALA A 1 115 ? -2.264 6.183 -2.363 1.00 96.00 115 ALA A N 1
ATOM 911 C CA . ALA A 1 115 ? -1.448 7.170 -3.059 1.00 96.00 115 ALA A CA 1
ATOM 912 C C . ALA A 1 115 ? -1.751 7.190 -4.566 1.00 96.00 115 ALA A C 1
ATOM 914 O O . ALA A 1 115 ? -1.933 8.261 -5.135 1.00 96.00 115 ALA A O 1
ATOM 915 N N . TRP A 1 116 ? -1.930 6.021 -5.196 1.00 95.75 116 TRP A N 1
ATOM 916 C CA . TRP A 1 116 ? -2.282 5.939 -6.620 1.00 95.75 116 TRP A CA 1
ATOM 917 C C . TRP A 1 116 ? -3.618 6.616 -6.960 1.00 95.75 116 TRP A C 1
ATOM 919 O O . TRP A 1 116 ? -3.816 7.080 -8.079 1.00 95.75 116 TRP A O 1
ATOM 929 N N . GLN A 1 117 ? -4.553 6.641 -6.010 1.00 95.44 117 GLN A N 1
ATOM 930 C CA . GLN A 1 117 ? -5.913 7.140 -6.217 1.00 95.44 117 GLN A CA 1
ATOM 931 C C . GLN A 1 117 ? -6.104 8.608 -5.812 1.00 95.44 117 GLN A C 1
ATOM 933 O O . GLN A 1 117 ? -7.198 9.135 -6.015 1.00 95.44 117 GLN A O 1
ATOM 938 N N . LEU A 1 118 ? -5.093 9.245 -5.213 1.00 91.19 118 LEU A N 1
ATOM 939 C CA . LEU A 1 118 ? -5.166 10.642 -4.784 1.00 91.19 118 LEU A CA 1
ATOM 940 C C . LEU A 1 118 ? -4.935 11.601 -5.945 1.00 91.19 118 LEU A C 1
ATOM 942 O O . LEU A 1 118 ? -5.868 12.263 -6.394 1.00 91.19 118 LEU A O 1
ATOM 946 N N . ASP A 1 119 ? -3.698 11.674 -6.418 1.00 85.19 119 ASP A N 1
ATOM 947 C CA . ASP A 1 119 ? -3.289 12.572 -7.486 1.00 85.19 119 ASP A CA 1
ATOM 948 C C . ASP A 1 119 ? -1.984 12.092 -8.133 1.00 85.19 119 ASP A C 1
ATOM 950 O O . ASP A 1 119 ? -1.330 11.148 -7.680 1.00 85.19 119 ASP A O 1
ATOM 954 N N . ASP A 1 120 ? -1.608 12.761 -9.220 1.00 86.88 120 ASP A N 1
ATOM 955 C CA . ASP A 1 120 ? -0.419 12.421 -9.996 1.00 86.88 120 ASP A CA 1
ATOM 956 C C . ASP A 1 120 ? 0.886 12.638 -9.217 1.00 86.88 120 ASP A C 1
ATOM 958 O O . ASP A 1 120 ? 1.871 11.948 -9.482 1.00 86.88 120 ASP A O 1
ATOM 962 N N . SER A 1 121 ? 0.896 13.534 -8.222 1.00 90.00 121 SER A N 1
ATOM 963 C CA . SER A 1 121 ? 2.078 13.807 -7.398 1.00 90.00 121 SER A CA 1
ATOM 964 C C . SER A 1 121 ? 2.394 12.658 -6.435 1.00 90.00 121 SER A C 1
ATOM 966 O O . SER A 1 121 ? 3.561 12.400 -6.139 1.00 90.00 121 SER A O 1
ATOM 968 N N . ALA A 1 122 ? 1.375 11.901 -6.020 1.00 92.12 122 ALA A N 1
ATOM 969 C CA . ALA A 1 122 ? 1.510 10.752 -5.129 1.00 92.12 122 ALA A CA 1
ATOM 970 C C . ALA A 1 122 ? 1.821 9.424 -5.853 1.00 92.12 122 ALA A C 1
ATOM 972 O O . ALA A 1 122 ? 2.103 8.411 -5.207 1.00 92.12 122 ALA A O 1
ATOM 973 N N . ARG A 1 123 ? 1.821 9.381 -7.195 1.00 91.88 123 ARG A N 1
ATOM 974 C CA . ARG A 1 123 ? 2.044 8.121 -7.935 1.00 91.88 123 ARG A CA 1
ATOM 975 C C . ARG A 1 123 ? 3.451 7.536 -7.747 1.00 91.88 123 ARG A C 1
ATOM 977 O O . ARG A 1 123 ? 3.601 6.313 -7.743 1.00 91.88 123 ARG A O 1
ATOM 984 N N . ALA A 1 124 ? 4.469 8.374 -7.539 1.00 94.00 124 ALA A N 1
ATOM 985 C CA . ALA A 1 124 ? 5.823 7.908 -7.226 1.00 94.00 124 ALA A CA 1
ATOM 986 C C . ALA A 1 124 ? 5.870 7.157 -5.887 1.00 94.00 124 ALA A C 1
ATOM 988 O O . ALA A 1 124 ? 6.399 6.045 -5.815 1.00 94.00 124 ALA A O 1
ATOM 989 N N . GLU A 1 125 ? 5.226 7.711 -4.855 1.00 95.31 125 GLU A N 1
ATOM 990 C CA . GLU A 1 125 ? 5.076 7.048 -3.557 1.00 95.31 125 GLU A CA 1
ATOM 991 C C . GLU A 1 125 ? 4.308 5.730 -3.696 1.00 95.31 125 GLU A C 1
ATOM 993 O O . GLU A 1 125 ? 4.658 4.737 -3.059 1.00 95.31 125 GLU A O 1
ATOM 998 N N . ALA A 1 126 ? 3.288 5.686 -4.556 1.00 96.50 126 ALA A N 1
ATOM 999 C CA . ALA A 1 126 ? 2.511 4.475 -4.772 1.00 96.50 126 ALA A CA 1
ATOM 1000 C C . ALA A 1 126 ? 3.368 3.310 -5.300 1.00 96.50 126 ALA A C 1
ATOM 1002 O O . ALA A 1 126 ? 3.276 2.191 -4.785 1.00 96.50 126 ALA A O 1
ATOM 1003 N N . VAL A 1 127 ? 4.229 3.569 -6.294 1.00 96.62 127 VAL A N 1
ATOM 1004 C CA . VAL A 1 127 ? 5.156 2.559 -6.835 1.00 96.62 127 VAL A CA 1
ATOM 1005 C C . VAL A 1 127 ? 6.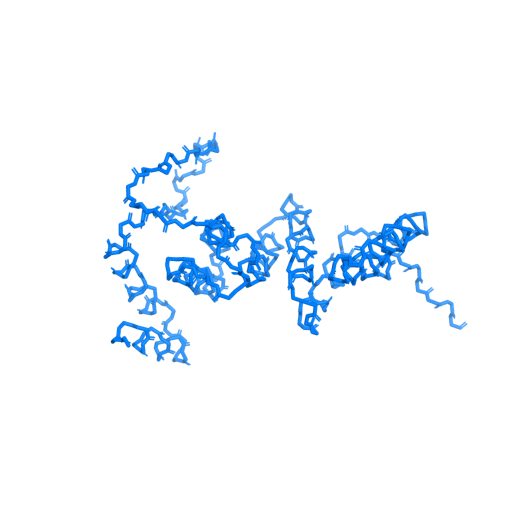177 2.138 -5.783 1.00 96.62 127 VAL A C 1
ATOM 1007 O O . VAL A 1 127 ? 6.387 0.939 -5.595 1.00 96.62 127 VAL A O 1
ATOM 1010 N N . GLU A 1 128 ? 6.766 3.089 -5.052 1.00 97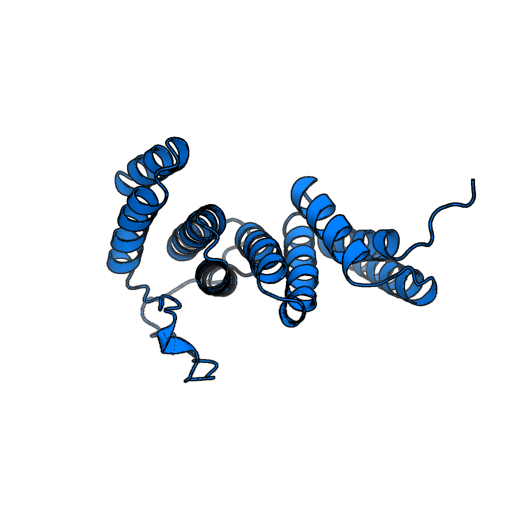.00 128 GLU A N 1
ATOM 1011 C CA . GLU A 1 128 ? 7.729 2.789 -3.987 1.00 97.00 128 GLU A CA 1
ATOM 1012 C C . GLU A 1 128 ? 7.099 1.927 -2.880 1.00 97.00 128 GLU A C 1
ATOM 1014 O O . GLU A 1 128 ? 7.675 0.929 -2.441 1.00 97.00 128 GLU A O 1
ATOM 1019 N N . ALA A 1 129 ? 5.882 2.262 -2.456 1.00 98.06 129 ALA A N 1
ATOM 1020 C CA . ALA A 1 129 ? 5.158 1.510 -1.445 1.00 98.06 129 ALA A CA 1
ATOM 1021 C C . ALA A 1 129 ? 4.790 0.103 -1.933 1.00 98.06 129 ALA A C 1
ATOM 1023 O O . ALA A 1 129 ? 4.951 -0.869 -1.194 1.00 98.06 129 ALA A O 1
ATOM 1024 N N . CYS A 1 130 ? 4.363 -0.055 -3.187 1.00 98.00 130 CYS A N 1
ATOM 1025 C CA . CYS A 1 130 ? 4.151 -1.380 -3.764 1.00 98.00 130 CYS A CA 1
ATOM 1026 C C . CYS A 1 130 ? 5.454 -2.187 -3.870 1.00 98.00 130 CYS A C 1
ATOM 1028 O O . CYS A 1 130 ? 5.432 -3.392 -3.615 1.00 98.00 130 CYS A O 1
ATOM 1030 N N . ALA A 1 131 ? 6.589 -1.546 -4.163 1.00 98.19 131 ALA A N 1
ATOM 1031 C CA . ALA A 1 131 ? 7.896 -2.199 -4.163 1.00 98.19 131 ALA A CA 1
ATOM 1032 C C . ALA A 1 131 ? 8.267 -2.709 -2.765 1.00 98.19 131 ALA A C 1
ATOM 1034 O O . ALA A 1 131 ? 8.610 -3.882 -2.626 1.00 98.19 131 ALA A O 1
ATOM 1035 N N . LYS A 1 132 ? 8.077 -1.893 -1.719 1.00 98.06 132 LYS A N 1
ATOM 1036 C CA . LYS A 1 132 ? 8.249 -2.320 -0.317 1.00 98.06 132 LYS A CA 1
ATOM 1037 C C . LYS A 1 132 ? 7.295 -3.454 0.061 1.00 98.06 132 LYS A C 1
ATOM 1039 O O . LYS A 1 132 ? 7.688 -4.388 0.754 1.00 98.06 132 LYS A O 1
ATOM 1044 N N . ALA A 1 133 ? 6.046 -3.423 -0.406 1.00 98.12 133 ALA A N 1
ATOM 1045 C CA . ALA A 1 133 ? 5.095 -4.504 -0.152 1.00 98.12 133 ALA A CA 1
ATOM 1046 C C . ALA A 1 133 ? 5.580 -5.843 -0.737 1.00 98.12 133 ALA A C 1
ATOM 1048 O O . ALA A 1 133 ? 5.515 -6.858 -0.043 1.00 98.12 133 ALA A O 1
ATOM 1049 N N . VAL A 1 134 ? 6.099 -5.833 -1.972 1.00 98.38 134 VAL A N 1
ATOM 1050 C CA . VAL A 1 134 ? 6.703 -7.006 -2.632 1.00 98.38 134 VAL A CA 1
ATOM 1051 C C . VAL A 1 134 ? 7.992 -7.443 -1.938 1.00 98.38 134 VAL A C 1
ATOM 1053 O O . VAL A 1 134 ? 8.212 -8.640 -1.764 1.00 98.38 134 VAL A O 1
ATOM 1056 N N . GLU A 1 135 ? 8.820 -6.493 -1.503 1.00 97.38 135 GLU A N 1
ATOM 1057 C CA . GLU A 1 135 ? 10.053 -6.773 -0.770 1.00 97.38 135 GLU A CA 1
ATOM 1058 C C . GLU A 1 135 ? 9.784 -7.547 0.525 1.00 97.38 135 GLU A C 1
ATOM 1060 O O . GLU A 1 135 ? 10.464 -8.533 0.815 1.00 97.38 135 GLU A O 1
ATOM 1065 N N . MET A 1 136 ? 8.762 -7.137 1.282 1.00 95.44 136 MET A N 1
ATOM 1066 C CA . MET A 1 136 ? 8.384 -7.810 2.526 1.00 95.44 136 MET A CA 1
ATOM 1067 C C . MET A 1 136 ? 7.613 -9.112 2.278 1.00 95.44 136 MET A C 1
ATOM 1069 O O . MET A 1 136 ? 7.789 -10.084 3.012 1.00 95.44 136 MET A O 1
ATOM 1073 N N . GLU A 1 137 ? 6.739 -9.139 1.268 1.00 95.88 137 GLU A N 1
ATOM 1074 C CA . GLU A 1 137 ? 5.915 -10.295 0.911 1.00 95.88 137 GLU A CA 1
ATOM 1075 C C . GLU A 1 137 ? 5.711 -10.358 -0.615 1.00 95.88 137 GLU A C 1
ATOM 1077 O O . GLU A 1 137 ? 4.818 -9.688 -1.150 1.00 95.88 137 GLU A O 1
ATOM 1082 N N . PRO A 1 138 ? 6.485 -11.189 -1.338 1.00 96.25 138 PRO A N 1
ATOM 1083 C CA . PRO A 1 138 ? 6.395 -11.323 -2.791 1.00 96.25 138 PRO A CA 1
ATOM 1084 C C . PRO A 1 138 ? 5.210 -12.216 -3.192 1.00 96.25 138 PRO A C 1
ATOM 1086 O O . PRO A 1 138 ? 5.363 -13.265 -3.816 1.00 96.25 138 PRO A O 1
ATOM 1089 N N . SER A 1 139 ? 4.004 -11.820 -2.787 1.00 96.81 139 SER A N 1
ATOM 1090 C CA . SER A 1 139 ? 2.754 -12.468 -3.174 1.00 96.81 139 SER A CA 1
ATOM 1091 C C . SER A 1 139 ? 2.337 -12.067 -4.588 1.00 96.81 139 SER A C 1
ATOM 1093 O O . SER A 1 139 ? 2.735 -11.023 -5.114 1.00 96.81 139 SER A O 1
ATOM 1095 N N . ARG A 1 140 ? 1.474 -12.883 -5.201 1.00 97.38 140 ARG A N 1
ATOM 1096 C CA . ARG A 1 140 ? 0.917 -12.604 -6.529 1.00 97.38 140 ARG A CA 1
ATOM 1097 C C . ARG A 1 140 ? 0.207 -11.249 -6.565 1.00 97.38 140 ARG A C 1
ATOM 1099 O O . ARG A 1 140 ? 0.326 -10.526 -7.547 1.00 97.38 140 ARG A O 1
ATOM 1106 N N . GLU A 1 141 ? -0.524 -10.912 -5.508 1.00 96.81 141 GLU A N 1
ATOM 1107 C CA . GLU A 1 141 ? -1.301 -9.678 -5.397 1.00 96.81 141 GLU A CA 1
ATOM 1108 C C . GLU A 1 141 ? -0.397 -8.441 -5.314 1.00 96.81 141 GLU A C 1
ATOM 1110 O O . GLU A 1 141 ? -0.642 -7.450 -6.009 1.00 96.81 141 GLU A O 1
ATOM 1115 N N . ASN A 1 142 ? 0.671 -8.506 -4.511 1.00 97.44 142 ASN A N 1
ATOM 1116 C CA . ASN A 1 142 ? 1.622 -7.402 -4.376 1.00 97.44 142 ASN A CA 1
ATOM 1117 C C . ASN A 1 142 ? 2.395 -7.186 -5.685 1.00 97.44 142 ASN A C 1
ATOM 1119 O O . ASN A 1 142 ? 2.494 -6.054 -6.156 1.00 97.44 142 ASN A O 1
ATOM 1123 N N . VAL A 1 143 ? 2.868 -8.270 -6.313 1.00 98.12 143 VAL A N 1
ATOM 1124 C CA . VAL A 1 143 ? 3.587 -8.213 -7.598 1.00 98.12 143 VAL A CA 1
ATOM 1125 C C . VAL A 1 143 ? 2.696 -7.656 -8.707 1.00 98.12 143 VAL A C 1
ATOM 1127 O O . VAL A 1 143 ? 3.133 -6.792 -9.462 1.00 98.12 143 VAL A O 1
ATOM 1130 N N . ALA A 1 144 ? 1.436 -8.092 -8.791 1.00 97.50 144 ALA A N 1
ATOM 1131 C CA . ALA A 1 144 ? 0.501 -7.585 -9.795 1.00 97.50 144 ALA A CA 1
ATOM 1132 C C . ALA A 1 144 ? 0.214 -6.086 -9.616 1.00 97.50 144 ALA A C 1
ATOM 1134 O O . ALA A 1 144 ? 0.135 -5.355 -10.604 1.00 97.50 144 ALA A O 1
ATOM 1135 N N . SER A 1 145 ? 0.093 -5.624 -8.367 1.00 96.75 145 SER A N 1
ATOM 1136 C CA . SER A 1 145 ? -0.108 -4.203 -8.060 1.00 96.75 145 SER A CA 1
ATOM 1137 C C . SER A 1 145 ? 1.112 -3.373 -8.465 1.00 96.75 145 SER A C 1
ATOM 1139 O O . SER A 1 145 ? 0.965 -2.391 -9.188 1.00 96.75 145 SER A O 1
ATOM 1141 N N . LEU A 1 146 ? 2.319 -3.814 -8.087 1.00 97.69 146 LEU A N 1
ATOM 1142 C CA . LEU A 1 146 ? 3.569 -3.150 -8.461 1.00 97.69 146 LEU A CA 1
ATOM 1143 C C . LEU A 1 146 ? 3.746 -3.077 -9.980 1.00 97.69 146 LEU A C 1
ATOM 1145 O O . LEU A 1 146 ? 4.033 -2.005 -10.503 1.00 97.69 146 LEU A O 1
ATOM 1149 N N . LEU A 1 147 ? 3.544 -4.192 -10.687 1.00 95.88 147 LEU A N 1
ATOM 1150 C CA . LEU A 1 147 ? 3.661 -4.249 -12.145 1.00 95.88 147 LEU A CA 1
ATOM 1151 C C . LEU A 1 147 ? 2.697 -3.265 -12.821 1.00 95.88 147 LEU A C 1
ATOM 1153 O O . LEU A 1 147 ? 3.097 -2.517 -13.707 1.00 95.88 147 LEU A O 1
ATOM 1157 N N . SER A 1 148 ? 1.439 -3.252 -12.375 1.00 94.81 148 SER A N 1
ATOM 1158 C CA . SER A 1 148 ? 0.396 -2.375 -12.912 1.00 94.81 148 SER A CA 1
ATOM 1159 C C . SER A 1 148 ? 0.732 -0.895 -12.726 1.00 94.81 148 SER A C 1
ATOM 1161 O O . SER A 1 148 ? 0.608 -0.113 -13.667 1.00 94.81 148 SER A O 1
ATOM 1163 N N . TYR A 1 149 ? 1.171 -0.506 -11.528 1.00 95.00 149 TYR A N 1
ATOM 1164 C CA . TYR A 1 149 ? 1.492 0.885 -11.212 1.00 95.00 149 TYR A CA 1
ATOM 1165 C C . TYR A 1 149 ? 2.793 1.342 -11.875 1.00 95.00 149 TYR A C 1
ATOM 1167 O O . TYR A 1 149 ? 2.826 2.414 -12.474 1.00 95.00 149 TYR A O 1
ATOM 1175 N N . ALA A 1 150 ? 3.837 0.509 -11.870 1.00 94.12 150 ALA A N 1
ATOM 1176 C CA . ALA A 1 150 ? 5.101 0.828 -12.530 1.00 94.12 150 ALA A CA 1
ATOM 1177 C C . ALA A 1 150 ? 4.939 1.002 -14.053 1.00 94.12 150 ALA A C 1
ATOM 1179 O O . ALA A 1 150 ? 5.529 1.913 -14.624 1.00 94.12 150 ALA A O 1
ATOM 1180 N N . ALA A 1 151 ? 4.103 0.184 -14.704 1.00 92.00 151 ALA A N 1
ATOM 1181 C CA . ALA A 1 151 ? 3.863 0.275 -16.147 1.00 92.00 151 ALA A CA 1
ATOM 1182 C C . ALA A 1 151 ? 3.032 1.507 -16.557 1.00 92.00 151 ALA A C 1
ATOM 1184 O O . ALA A 1 151 ? 3.143 1.982 -17.683 1.00 92.00 151 ALA A O 1
ATOM 1185 N N . GLN A 1 152 ? 2.172 2.009 -15.665 1.00 90.44 152 GLN A N 1
ATOM 1186 C CA . GLN A 1 152 ? 1.311 3.170 -15.930 1.00 90.44 152 GLN A CA 1
ATOM 1187 C C . GLN A 1 152 ? 1.964 4.510 -15.572 1.00 90.44 152 GLN A C 1
ATOM 1189 O O . GLN A 1 152 ? 1.540 5.548 -16.075 1.00 90.44 152 GLN A O 1
ATOM 1194 N N . MET A 1 153 ? 2.944 4.498 -14.668 1.00 83.94 153 MET A N 1
ATOM 1195 C CA . MET A 1 153 ? 3.645 5.697 -14.211 1.00 83.94 153 MET A CA 1
ATOM 1196 C C . MET A 1 153 ? 4.527 6.296 -15.300 1.00 83.94 153 MET A C 1
ATOM 1198 O O . MET A 1 153 ? 4.514 7.504 -15.517 1.00 83.94 153 MET A O 1
ATOM 1202 N N . GLU A 1 154 ? 5.282 5.449 -15.992 1.00 73.62 154 GLU A N 1
ATOM 1203 C CA . GLU A 1 154 ? 6.319 5.890 -16.912 1.00 73.62 154 GLU A CA 1
ATOM 1204 C C . GLU A 1 154 ? 6.340 4.978 -18.151 1.00 73.62 154 GLU A C 1
ATOM 1206 O O . GLU A 1 154 ? 6.206 3.758 -18.050 1.00 73.62 154 GLU A O 1
ATOM 1211 N N . GLY A 1 155 ? 6.537 5.555 -19.342 1.00 81.56 155 GLY A N 1
ATOM 1212 C CA . GLY A 1 155 ? 6.570 4.810 -20.612 1.00 81.56 155 GLY A CA 1
ATOM 1213 C C . GLY A 1 155 ? 7.853 3.987 -20.802 1.00 81.56 155 GLY A C 1
ATOM 1214 O O . GLY A 1 155 ? 8.868 4.335 -20.209 1.00 81.56 155 GLY A O 1
ATOM 1215 N N . PRO A 1 156 ? 7.848 2.924 -21.623 1.00 87.50 156 PRO A N 1
ATOM 1216 C CA . PRO A 1 156 ? 8.922 1.929 -21.682 1.00 87.50 156 PRO A CA 1
ATOM 1217 C C . PRO A 1 156 ? 10.317 2.543 -21.882 1.00 87.50 156 PRO A C 1
ATOM 1219 O O . PRO A 1 156 ? 10.512 3.418 -22.724 1.00 87.50 156 PRO A O 1
ATOM 1222 N N . SER A 1 157 ? 11.295 2.046 -21.123 1.00 91.94 157 SER A N 1
ATOM 1223 C CA . SER A 1 157 ? 12.686 2.506 -21.119 1.00 91.94 157 SER A CA 1
ATOM 1224 C C . SER A 1 157 ? 13.624 1.320 -20.908 1.00 91.94 157 SER A C 1
ATOM 1226 O O . SER A 1 157 ? 13.657 0.709 -19.838 1.00 91.94 157 SER A O 1
ATOM 1228 N N . VAL A 1 158 ? 14.404 0.988 -21.942 1.00 91.00 158 VAL A N 1
ATOM 1229 C CA . VAL A 1 158 ? 15.358 -0.134 -21.901 1.00 91.00 158 VAL A CA 1
ATOM 1230 C C . VAL A 1 158 ? 16.468 0.124 -20.881 1.00 91.00 158 VAL A C 1
ATOM 1232 O O . VAL A 1 158 ? 16.859 -0.799 -20.166 1.00 91.00 158 VAL A O 1
ATOM 1235 N N . ASP A 1 159 ? 16.933 1.369 -20.764 1.00 92.94 159 ASP A N 1
ATOM 1236 C CA . ASP A 1 159 ? 17.995 1.744 -19.827 1.00 92.94 159 ASP A CA 1
ATOM 1237 C C . ASP A 1 159 ? 17.542 1.568 -18.376 1.00 92.94 159 ASP A C 1
ATOM 1239 O O . ASP A 1 159 ? 18.254 0.988 -17.553 1.00 92.94 159 ASP A O 1
ATOM 1243 N N . GLU A 1 160 ? 16.317 1.987 -18.058 1.00 92.00 160 GLU A N 1
ATOM 1244 C CA . GLU A 1 160 ? 15.769 1.794 -16.719 1.00 92.00 160 GLU A CA 1
ATOM 1245 C C . GLU A 1 160 ? 15.395 0.345 -16.436 1.00 92.00 160 GLU A C 1
ATOM 1247 O O . GLU A 1 160 ? 15.598 -0.123 -15.313 1.00 92.00 160 GLU A O 1
ATOM 1252 N N . ALA A 1 161 ? 14.889 -0.384 -17.434 1.00 93.88 161 ALA A N 1
ATOM 1253 C CA . ALA A 1 161 ? 14.677 -1.820 -17.314 1.00 93.88 161 ALA A CA 1
ATOM 1254 C C . ALA A 1 161 ? 16.000 -2.522 -16.968 1.00 93.88 161 ALA A C 1
ATOM 1256 O O . ALA A 1 161 ? 16.062 -3.323 -16.034 1.00 93.88 161 ALA A O 1
ATOM 1257 N N . HIS A 1 162 ? 17.084 -2.168 -17.664 1.00 95.12 162 HIS A N 1
ATOM 1258 C CA . HIS A 1 162 ? 18.417 -2.694 -17.397 1.00 95.12 162 HIS A CA 1
ATOM 1259 C C . HIS A 1 162 ? 18.919 -2.306 -16.001 1.00 95.12 162 HIS A C 1
ATOM 1261 O O . HIS A 1 162 ? 19.406 -3.168 -15.269 1.00 95.12 162 HIS A O 1
ATOM 1267 N N . MET A 1 163 ? 18.759 -1.043 -15.596 1.00 95.69 163 MET A N 1
ATOM 1268 C CA . MET A 1 163 ? 19.136 -0.567 -14.262 1.00 95.6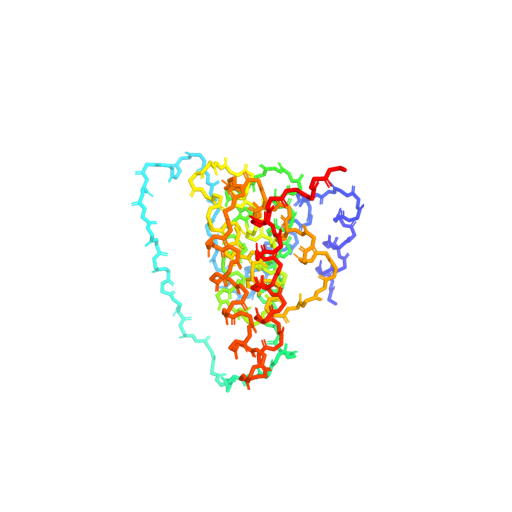9 163 MET A CA 1
ATOM 1269 C C . MET A 1 163 ? 18.433 -1.366 -13.155 1.00 95.69 163 MET A C 1
ATOM 1271 O O . MET A 1 163 ? 19.087 -1.842 -12.226 1.00 95.69 163 MET A O 1
ATOM 1275 N N . HIS A 1 164 ? 17.111 -1.534 -13.239 1.00 96.06 164 HIS A N 1
ATOM 1276 C CA . HIS A 1 164 ? 16.348 -2.284 -12.240 1.00 96.06 164 HIS A CA 1
ATOM 1277 C C . HIS A 1 164 ? 16.697 -3.775 -12.256 1.00 96.06 164 HIS A C 1
ATOM 1279 O O . HIS A 1 164 ? 16.829 -4.385 -11.197 1.00 96.06 164 HIS A O 1
ATOM 1285 N N . LYS A 1 165 ? 16.947 -4.354 -13.434 1.00 97.06 165 LYS A N 1
ATOM 1286 C CA . LYS A 1 165 ? 17.447 -5.727 -13.562 1.00 97.06 165 LYS A CA 1
ATOM 1287 C C . LYS A 1 165 ? 18.792 -5.904 -12.843 1.00 97.06 165 LYS A C 1
ATOM 1289 O O . LYS A 1 165 ? 18.949 -6.867 -12.100 1.00 97.06 165 LYS A O 1
ATOM 1294 N N . GLU A 1 166 ? 19.737 -4.974 -12.992 1.00 98.00 166 GLU A N 1
ATOM 1295 C CA . GLU A 1 166 ? 21.022 -5.048 -12.277 1.00 98.00 166 GLU A CA 1
ATOM 1296 C C . GLU A 1 166 ? 20.869 -4.897 -10.756 1.00 98.00 166 GLU A C 1
ATOM 1298 O O . GLU A 1 166 ? 21.510 -5.631 -10.000 1.00 98.00 166 GLU A O 1
ATOM 1303 N N . LYS A 1 167 ? 19.960 -4.031 -10.284 1.00 97.38 167 LYS A N 1
ATOM 1304 C CA . LYS A 1 167 ? 19.605 -3.962 -8.854 1.00 97.38 167 LYS A CA 1
ATOM 1305 C C . LYS A 1 167 ? 19.017 -5.287 -8.350 1.00 97.38 167 LYS A C 1
ATOM 1307 O O . LYS A 1 167 ? 19.376 -5.743 -7.268 1.00 97.38 167 LYS A O 1
ATOM 1312 N N . GLY A 1 168 ? 18.167 -5.940 -9.145 1.00 97.50 168 GLY A N 1
ATOM 1313 C CA . GLY A 1 168 ? 17.636 -7.271 -8.835 1.00 97.50 168 GLY A CA 1
ATOM 1314 C C . GLY A 1 168 ? 18.722 -8.353 -8.774 1.00 97.50 168 GLY A C 1
ATOM 1315 O O . GLY A 1 168 ? 18.714 -9.192 -7.866 1.00 97.50 168 GLY A O 1
ATOM 1316 N N . ASN A 1 169 ? 19.704 -8.302 -9.681 1.00 97.94 169 ASN A N 1
ATOM 1317 C CA . ASN A 1 169 ? 20.861 -9.202 -9.679 1.00 97.94 169 ASN A CA 1
ATOM 1318 C C . ASN A 1 169 ? 21.704 -9.029 -8.405 1.00 97.94 169 ASN A C 1
ATOM 1320 O O . ASN A 1 169 ? 22.138 -10.019 -7.814 1.00 97.94 169 ASN A O 1
ATOM 1324 N N . GLU A 1 170 ? 21.937 -7.786 -7.974 1.00 97.94 170 GLU A N 1
ATOM 1325 C CA . GLU A 1 170 ? 22.629 -7.477 -6.715 1.00 97.94 170 GLU A CA 1
ATOM 1326 C C . GLU A 1 170 ? 21.864 -8.028 -5.508 1.00 97.94 170 GLU A C 1
ATOM 1328 O O . GLU A 1 170 ? 22.426 -8.804 -4.738 1.00 97.94 170 GLU A O 1
ATOM 1333 N N . ALA A 1 171 ? 20.565 -7.739 -5.401 1.00 97.00 171 ALA A N 1
ATOM 1334 C CA . ALA A 1 171 ? 19.723 -8.247 -4.316 1.00 97.00 171 ALA A CA 1
ATOM 1335 C C . ALA A 1 171 ? 19.701 -9.788 -4.266 1.00 97.00 171 ALA A C 1
ATOM 1337 O O . ALA A 1 171 ? 19.695 -10.403 -3.200 1.00 97.00 171 ALA A O 1
ATOM 1338 N N . THR A 1 172 ? 19.765 -10.448 -5.426 1.00 97.00 172 THR A N 1
ATOM 1339 C CA . THR A 1 172 ? 19.890 -11.912 -5.501 1.00 97.00 172 THR A CA 1
ATOM 1340 C C . THR A 1 172 ? 21.222 -12.389 -4.907 1.00 97.00 172 THR A C 1
ATOM 1342 O O . THR A 1 172 ? 21.250 -13.382 -4.175 1.00 97.00 172 THR A O 1
ATOM 1345 N N . ARG A 1 173 ? 22.325 -11.671 -5.169 1.00 97.31 173 ARG A N 1
ATOM 1346 C CA . ARG A 1 173 ? 23.654 -11.970 -4.607 1.00 97.31 173 ARG A CA 1
ATOM 1347 C C . ARG A 1 173 ? 23.700 -11.760 -3.093 1.00 97.31 173 ARG A C 1
ATOM 1349 O O . ARG A 1 173 ? 24.301 -12.583 -2.403 1.00 97.31 173 ARG A O 1
ATOM 1356 N N . THR A 1 174 ? 23.019 -10.739 -2.569 1.00 96.69 174 THR A N 1
ATOM 1357 C CA . THR A 1 174 ? 22.907 -10.488 -1.119 1.00 96.69 174 THR A CA 1
ATOM 1358 C C . THR A 1 174 ? 21.849 -11.352 -0.419 1.00 96.69 174 THR A C 1
ATOM 1360 O O . THR A 1 174 ? 21.744 -11.323 0.805 1.00 96.69 174 THR A O 1
ATOM 1363 N N . ARG A 1 175 ? 21.127 -12.204 -1.167 1.00 95.44 175 ARG A N 1
ATOM 1364 C CA . ARG A 1 175 ? 20.017 -13.065 -0.704 1.00 95.44 175 ARG A CA 1
ATOM 1365 C C . ARG A 1 175 ? 18.774 -12.301 -0.229 1.00 95.44 175 ARG A C 1
ATOM 1367 O O . ARG A 1 175 ? 17.927 -12.864 0.465 1.00 95.44 175 ARG A O 1
ATOM 1374 N N . GLU A 1 176 ? 18.611 -11.061 -0.663 1.00 94.81 176 GLU A N 1
ATOM 1375 C CA . GLU A 1 176 ? 17.412 -10.248 -0.460 1.00 94.81 176 GLU A CA 1
ATOM 1376 C C . GLU A 1 176 ? 16.369 -10.574 -1.539 1.00 94.81 176 GLU A C 1
ATOM 1378 O O . GLU A 1 176 ? 16.079 -9.792 -2.442 1.00 94.81 176 GLU A O 1
ATOM 1383 N N . LEU A 1 177 ? 15.811 -11.787 -1.476 1.00 95.75 177 LEU A N 1
ATOM 1384 C CA . LEU A 1 177 ? 14.969 -12.322 -2.553 1.00 95.75 177 LEU A CA 1
ATOM 1385 C C . LEU A 1 177 ? 13.696 -11.498 -2.802 1.00 95.75 177 LEU A C 1
ATOM 1387 O O . LEU A 1 177 ? 13.280 -11.369 -3.949 1.00 95.75 177 LEU A O 1
ATOM 1391 N N . GLY A 1 178 ? 13.088 -10.919 -1.763 1.00 95.94 178 GLY A N 1
ATOM 1392 C CA . GLY A 1 178 ? 11.925 -10.041 -1.925 1.00 95.94 178 GLY A CA 1
ATOM 1393 C C . GLY A 1 178 ? 12.272 -8.764 -2.692 1.00 95.94 178 GLY A C 1
ATOM 1394 O O . GLY A 1 178 ? 11.566 -8.396 -3.632 1.00 95.94 178 GLY A O 1
ATOM 1395 N N . LEU A 1 179 ? 13.397 -8.129 -2.345 1.00 97.12 179 LEU A N 1
ATOM 1396 C CA . LEU A 1 179 ? 13.906 -6.956 -3.057 1.00 97.12 179 LEU A CA 1
ATOM 1397 C C . LEU A 1 179 ? 14.222 -7.303 -4.514 1.00 97.12 179 LEU A C 1
ATOM 1399 O O . LEU A 1 179 ? 13.862 -6.554 -5.420 1.00 97.12 179 LEU A O 1
ATOM 1403 N N . ALA A 1 180 ? 14.825 -8.471 -4.754 1.00 98.12 180 ALA A N 1
ATOM 1404 C CA . ALA A 1 180 ? 15.083 -8.955 -6.104 1.00 98.12 180 ALA A CA 1
ATOM 1405 C C . ALA A 1 180 ? 13.785 -9.072 -6.920 1.00 98.12 180 ALA A C 1
ATOM 1407 O O . ALA A 1 180 ? 13.721 -8.564 -8.038 1.00 98.12 180 ALA A O 1
ATOM 1408 N N . VAL A 1 181 ? 12.725 -9.665 -6.352 1.00 98.25 181 VAL A N 1
ATOM 1409 C CA . VAL A 1 181 ? 11.411 -9.762 -7.013 1.00 98.25 181 VAL A CA 1
ATOM 1410 C C . VAL A 1 181 ? 10.834 -8.377 -7.309 1.00 98.25 181 VAL A C 1
ATOM 1412 O O . VAL A 1 181 ? 10.362 -8.156 -8.425 1.00 98.25 181 VAL A O 1
ATOM 1415 N N . ALA A 1 182 ? 10.900 -7.431 -6.369 1.00 98.00 182 ALA A N 1
ATOM 1416 C CA . ALA A 1 182 ? 10.419 -6.066 -6.588 1.00 98.00 182 ALA A CA 1
ATOM 1417 C C . ALA A 1 182 ? 11.160 -5.385 -7.752 1.00 98.00 182 ALA A C 1
ATOM 1419 O O . ALA A 1 182 ? 10.529 -4.866 -8.675 1.00 98.00 182 ALA A O 1
ATOM 1420 N N . MET A 1 183 ? 12.493 -5.463 -7.764 1.00 98.12 183 MET A N 1
ATOM 1421 C CA . MET A 1 183 ? 13.331 -4.847 -8.796 1.00 98.12 183 MET A CA 1
ATOM 1422 C C . MET A 1 183 ? 13.124 -5.481 -10.173 1.00 98.12 183 MET A C 1
ATOM 1424 O O . MET A 1 183 ? 12.967 -4.762 -11.159 1.00 98.12 183 MET A O 1
ATOM 1428 N N . TYR A 1 184 ? 13.040 -6.811 -10.264 1.00 98.06 184 TYR A N 1
ATOM 1429 C CA . TYR A 1 184 ? 12.719 -7.470 -11.532 1.00 98.06 184 TYR A CA 1
ATOM 1430 C C . TYR A 1 184 ? 11.304 -7.144 -12.016 1.00 98.06 184 TYR A C 1
ATOM 1432 O O . TYR A 1 184 ? 11.096 -6.989 -13.216 1.00 98.06 184 TYR A O 1
ATOM 1440 N N . THR A 1 185 ? 10.338 -6.994 -11.108 1.00 97.50 185 THR A N 1
ATOM 1441 C CA . THR A 1 185 ? 8.965 -6.610 -11.469 1.00 97.50 185 THR A CA 1
ATOM 1442 C C . THR A 1 185 ? 8.935 -5.221 -12.102 1.00 97.50 185 THR A C 1
ATOM 1444 O O . THR A 1 185 ? 8.316 -5.046 -13.150 1.00 97.50 185 THR A O 1
ATOM 1447 N N . ILE A 1 186 ? 9.652 -4.253 -11.518 1.00 96.06 186 ILE A N 1
ATOM 1448 C CA . ILE A 1 186 ? 9.794 -2.916 -12.108 1.00 96.06 186 ILE A CA 1
ATOM 1449 C C . ILE A 1 186 ? 10.524 -3.013 -13.450 1.00 96.06 186 ILE A C 1
ATOM 1451 O O . ILE A 1 186 ? 10.055 -2.448 -14.427 1.00 96.06 186 ILE A O 1
ATOM 1455 N N . ALA A 1 187 ? 11.612 -3.784 -13.545 1.00 95.94 187 ALA A N 1
ATOM 1456 C CA . ALA A 1 187 ? 12.338 -3.958 -14.803 1.00 95.94 187 ALA A CA 1
ATOM 1457 C C . ALA A 1 187 ? 11.429 -4.459 -15.939 1.00 95.94 187 ALA A C 1
ATOM 1459 O O . ALA A 1 187 ? 11.458 -3.905 -17.034 1.00 95.94 187 ALA A O 1
ATOM 1460 N N . ILE A 1 188 ? 10.587 -5.461 -15.660 1.00 94.81 188 ILE A N 1
ATOM 1461 C CA . ILE A 1 188 ? 9.609 -5.999 -16.616 1.00 94.81 188 ILE A CA 1
ATOM 1462 C C . ILE A 1 188 ? 8.591 -4.928 -17.020 1.00 94.81 188 ILE A C 1
ATOM 1464 O O . ILE A 1 188 ? 8.280 -4.814 -18.202 1.00 94.81 188 ILE A O 1
ATOM 1468 N N . ALA A 1 189 ? 8.112 -4.120 -16.071 1.00 93.44 189 ALA A N 1
ATOM 1469 C CA . ALA A 1 189 ? 7.159 -3.042 -16.338 1.00 93.44 189 ALA A CA 1
ATOM 1470 C C . ALA A 1 189 ? 7.696 -1.985 -17.321 1.00 93.44 189 ALA A C 1
ATOM 1472 O O . ALA A 1 189 ? 6.917 -1.348 -18.025 1.00 93.44 189 ALA A O 1
ATOM 1473 N N . ARG A 1 190 ? 9.022 -1.799 -17.363 1.00 90.81 190 ARG A N 1
ATOM 1474 C CA . ARG A 1 190 ? 9.704 -0.812 -18.217 1.00 90.81 190 ARG A CA 1
ATOM 1475 C C . ARG A 1 190 ? 10.115 -1.379 -19.581 1.00 90.81 190 ARG A C 1
ATOM 1477 O O . ARG A 1 190 ? 10.583 -0.614 -20.423 1.00 90.81 190 ARG A O 1
ATOM 1484 N N . LEU A 1 191 ? 9.981 -2.687 -19.823 1.00 90.56 191 LEU A N 1
ATOM 1485 C CA . LEU A 1 191 ? 10.350 -3.272 -21.114 1.00 90.56 191 LEU A CA 1
ATOM 1486 C C . LEU A 1 191 ? 9.396 -2.798 -22.222 1.00 90.56 191 LEU A C 1
ATOM 1488 O O . LEU A 1 191 ? 8.184 -2.738 -22.005 1.00 90.56 191 LEU A O 1
ATOM 1492 N N . PRO A 1 192 ? 9.907 -2.494 -23.429 1.00 83.00 192 PRO A N 1
ATOM 1493 C CA . PRO A 1 192 ? 9.039 -2.305 -24.581 1.00 83.00 192 PRO A CA 1
ATOM 1494 C C . PRO A 1 192 ? 8.274 -3.605 -24.862 1.00 83.00 192 PRO A C 1
ATOM 1496 O O . PRO A 1 192 ? 8.804 -4.701 -24.660 1.00 83.00 192 PRO A O 1
ATOM 1499 N N . GLY A 1 193 ? 7.027 -3.485 -25.329 1.00 73.31 193 GLY A N 1
ATOM 1500 C CA . GLY A 1 193 ? 6.254 -4.641 -25.782 1.00 73.31 193 GLY A CA 1
ATOM 1501 C C . GLY A 1 193 ? 7.052 -5.448 -26.809 1.00 73.31 193 GLY A C 1
ATOM 1502 O O . GLY A 1 193 ? 7.770 -4.870 -27.629 1.00 73.31 193 GLY A O 1
ATOM 1503 N N . LEU A 1 194 ? 6.965 -6.779 -26.739 1.00 56.53 194 LEU A N 1
ATOM 1504 C CA . LEU A 1 194 ? 7.597 -7.634 -27.740 1.00 56.53 194 LEU A CA 1
ATOM 1505 C C . LEU A 1 194 ? 7.017 -7.277 -29.120 1.00 56.53 194 LEU A C 1
ATOM 1507 O O . LEU A 1 194 ? 5.795 -7.155 -29.223 1.00 56.53 194 LEU A O 1
ATOM 1511 N N . PRO A 1 195 ? 7.853 -7.084 -30.155 1.00 53.09 195 PRO A N 1
ATOM 1512 C CA . PRO A 1 195 ? 7.341 -6.953 -31.512 1.00 53.09 195 PRO A CA 1
ATOM 1513 C C . PRO A 1 195 ? 6.577 -8.234 -31.883 1.00 53.09 195 PRO A C 1
ATOM 1515 O O . PRO A 1 195 ? 7.044 -9.331 -31.563 1.00 53.09 195 PRO A O 1
ATOM 1518 N N . GLU A 1 196 ? 5.397 -8.064 -32.488 1.00 50.84 196 GLU A N 1
ATOM 1519 C CA . GLU A 1 196 ? 4.552 -9.155 -33.007 1.00 50.84 196 GLU A CA 1
ATOM 1520 C C . GLU A 1 196 ? 5.266 -10.011 -34.063 1.00 50.84 196 GLU A C 1
ATOM 1522 O O . GLU A 1 196 ? 6.072 -9.456 -34.849 1.00 50.84 196 GLU A O 1
#

Sequence (196 aa):
MPWKRMADEAFKRRDYWQAMQHYGTRLEELGVKVRFCTEEAEEEGEADETEATQDDAAARPRGIDQVPEAAKVLSNCAACFAKVRDFKSSLAFARKASELAPRWSKPWSRIGVAAWQLDDSARAEAVEACAKAVEMEPSRENVASLLSYAAQMEGPSVDEAHMHKEKGNEATRTRELGLAVAMYTIAIARLPGLPE

Organism: Alexandrium catenella (NCBI:txid2925)

Secondary structure (DSSP, 8-state):
-HHHHHHHHHHHTT-HHHHHHHHHHHHHHTT-------GGGGS--------------------TT---HHHHHHHHHHHHHHHTT-HHHHHHHHHHHHHH-TT-HHHHHHHHHHHHHH-GGGHHHHHHHHHHHHHH---HHHHHHHHHHHHHHS---HHHHHHHHHHHHHHHHHT-HHHHHHHHHHHHHTSPPPP-

pLDDT: mean 85.06, std 19.14, range [35.78, 98.38]

Radius of gyration: 18.45 Å; chains: 1; bounding box: 45×38×61 Å